Protein AF-A0A8J4YSC2-F1 (afdb_monomer)

Sequence (259 aa):
MGVLRAWMMPATEKLNFITTSTDMSPEDRVKEIFDLQGQVNERLPLIEPLETDCHLLFDAESEEGQTNETALNHMKEFFTIKDTINDLHEKVEMEAGSITQDQKYFAEYLHGVKNFKPWMDTAEAVAKDPLGKPAKIEDALALLDTVKQFEEACKANRGRLDAAAESRSHMEKQTKADNDVELLNIRWETVKKVADDRVTKIQELCDTWSELKKVTDNLTETIANVPGIDTPDVSSLEGIFGEFKQINTKKVQLLQAVV

Nearest PDB structures (foldseek):
  3kbt-assembly1_A  TM=5.515E-01  e=1.363E-02  Homo sapiens
  6m3p-assembly2_B  TM=5.560E-01  e=5.452E-02  Mus musculus
  5j1g-assembly1_A  TM=5.159E-01  e=5.189E-02  Homo sapiens
  5j4o-assembly1_A  TM=4.446E-01  e=4.257E-02  Homo sapiens
  6xf1-assembly2_C  TM=5.896E-01  e=1.064E+00  Homo sapiens

Mean predicted aligned error: 7.02 Å

InterPro domains:
  IPR002017 Spectrin repeat [PF00435] (108-204)

Foldseek 3Di:
DVVLVVVLVVLVVLLCCLFAPQADDLVNSLVSLVVSLVVLVVCLVVLVVLQVVLVVVQVVCVVVVDRDPVSVVSVVVSVVSNVSSVVSNVSSVVVNVLSVLLVVLQVLLVVLCVVLVVVLVVLVVVLPDFDDQDPDLVSLVVQLVVLVVSLVVLVVSVVSLVSSVVSNVSRPGHYPPDDCSVVSVVSSVVSNVSSVVSNVLSVVLSVLNVVLVVLVVVLVVLVVPPPPDPDRDVVVNVVSVVVNVVSVVVNVVSSVVRD

Organism: Chionoecetes opilio (NCBI:txid41210)

pLDDT: mean 92.72, std 7.31, range [56.03, 98.5]

Secondary structure (DSSP, 8-state):
-HHHHHHHHHHHHHHHHHHH-SSS-HHHHHHHHHHHHHHHHHHGGGHHHHHHHHHHHHHHHHHTT---HHHHHHHHHHHHHHHHHHHHHHHHHHHHHHHHHHHHHHHHHHHHHHHHHHHHHHHHHHHHSPPPPPSSHHHHHHHHHHHHHHHHHHHHHHHHHHHHHHHHHT--S---S--HHHHHHHHHHHHHHHHHHHHHHHHHHHHHHHHHHHHHHHHHHHHHT-TT-SS--HHHHHHHHHHHHHHHHHHHHHHHH--

Structure (mmCIF, N/CA/C/O backbone):
data_AF-A0A8J4YSC2-F1
#
_entry.id   AF-A0A8J4YSC2-F1
#
loop_
_atom_site.group_PDB
_atom_site.id
_atom_site.type_symbol
_atom_site.label_atom_id
_atom_site.label_alt_id
_atom_site.label_comp_id
_atom_site.label_asym_id
_atom_site.label_entity_id
_atom_site.label_seq_id
_atom_site.pdbx_PDB_ins_code
_atom_site.Cartn_x
_atom_site.Cartn_y
_atom_site.Cartn_z
_atom_site.occupancy
_atom_site.B_iso_or_equiv
_atom_site.auth_seq_id
_atom_site.auth_comp_id
_atom_site.auth_asym_id
_atom_site.auth_atom_id
_atom_site.pdbx_PDB_model_num
ATOM 1 N N . MET A 1 1 ? 27.725 4.454 -42.745 1.00 76.00 1 MET A N 1
ATOM 2 C CA . MET A 1 1 ? 27.295 5.792 -42.270 1.00 76.00 1 MET A CA 1
ATOM 3 C C . MET A 1 1 ? 25.787 6.052 -42.409 1.00 76.00 1 MET A C 1
ATOM 5 O O . MET A 1 1 ? 25.135 6.229 -41.389 1.00 76.00 1 MET A O 1
ATOM 9 N N . GLY A 1 2 ? 25.195 6.021 -43.616 1.00 85.06 2 GLY A N 1
ATOM 10 C CA . GLY A 1 2 ? 23.787 6.425 -43.831 1.00 85.06 2 GLY A CA 1
ATOM 11 C C . GLY A 1 2 ? 22.722 5.653 -43.032 1.00 85.06 2 GLY A C 1
ATOM 12 O O . GLY A 1 2 ? 21.766 6.256 -42.554 1.00 85.06 2 GLY A O 1
ATOM 13 N N . VAL A 1 3 ? 22.914 4.346 -42.817 1.00 87.62 3 VAL A N 1
ATOM 14 C CA . VAL A 1 3 ? 21.996 3.516 -42.007 1.00 87.62 3 VAL A CA 1
ATOM 15 C C . VAL A 1 3 ? 21.985 3.951 -40.536 1.00 87.62 3 VAL A C 1
ATOM 17 O O . VAL A 1 3 ? 20.917 4.103 -39.952 1.00 87.62 3 VAL A O 1
ATOM 20 N N . LEU A 1 4 ? 23.161 4.201 -39.950 1.00 91.94 4 LEU A N 1
ATOM 21 C CA . LEU A 1 4 ? 23.288 4.662 -38.563 1.00 91.94 4 LEU A CA 1
ATOM 22 C C . LEU A 1 4 ? 22.711 6.070 -38.386 1.00 91.94 4 LEU A C 1
ATOM 24 O O . LEU A 1 4 ? 21.943 6.308 -37.456 1.00 91.94 4 LEU A O 1
ATOM 28 N N . ARG A 1 5 ? 23.000 6.972 -39.331 1.00 92.00 5 ARG A N 1
ATOM 29 C CA . ARG A 1 5 ? 22.457 8.336 -39.338 1.00 92.00 5 ARG A CA 1
ATOM 30 C C . ARG A 1 5 ? 20.932 8.361 -39.374 1.00 92.00 5 ARG A C 1
ATOM 32 O O . ARG A 1 5 ? 20.317 9.135 -38.651 1.00 92.00 5 ARG A O 1
ATOM 39 N N . ALA A 1 6 ? 20.327 7.534 -40.226 1.00 94.12 6 ALA A N 1
ATOM 40 C CA . ALA A 1 6 ? 18.875 7.474 -40.360 1.00 94.12 6 ALA A CA 1
ATOM 41 C C . ALA A 1 6 ? 18.191 6.891 -39.112 1.00 94.12 6 ALA A C 1
ATOM 43 O O . ALA A 1 6 ? 17.032 7.198 -38.855 1.00 94.12 6 ALA A O 1
ATOM 44 N N . TRP A 1 7 ? 18.898 6.059 -38.342 1.00 96.69 7 TRP A N 1
ATOM 45 C CA . TRP A 1 7 ? 18.349 5.373 -37.174 1.00 96.69 7 TRP A CA 1
ATOM 46 C C . TRP A 1 7 ? 18.532 6.144 -35.858 1.00 96.69 7 TRP A C 1
ATOM 48 O O . TRP A 1 7 ? 17.630 6.114 -35.025 1.00 96.69 7 TRP A O 1
ATOM 58 N N . MET A 1 8 ? 19.653 6.852 -35.667 1.00 95.12 8 MET A N 1
ATOM 59 C CA . MET A 1 8 ? 20.005 7.438 -34.363 1.00 95.12 8 MET A CA 1
ATOM 60 C C . MET A 1 8 ? 18.969 8.450 -33.844 1.00 95.12 8 MET A C 1
ATOM 62 O O . MET A 1 8 ? 18.654 8.445 -32.660 1.00 95.12 8 MET A O 1
ATOM 66 N N . MET A 1 9 ? 18.386 9.277 -34.721 1.00 95.44 9 MET A N 1
ATOM 67 C CA . MET A 1 9 ? 17.398 10.285 -34.312 1.00 95.44 9 MET A CA 1
ATOM 68 C C . MET A 1 9 ? 16.053 9.652 -33.907 1.00 95.44 9 MET A C 1
ATOM 70 O O . MET A 1 9 ? 15.619 9.900 -32.781 1.00 95.44 9 MET A O 1
ATOM 74 N N . PRO A 1 10 ? 15.432 8.770 -34.723 1.00 97.56 10 PRO A N 1
ATOM 75 C CA . PRO A 1 10 ? 14.257 8.012 -34.289 1.00 97.56 10 PRO A CA 1
ATOM 76 C C . PRO A 1 10 ? 14.478 7.192 -33.013 1.00 97.56 10 PRO A C 1
ATOM 78 O O . PRO A 1 10 ? 13.569 7.062 -32.198 1.00 97.56 10 PRO A O 1
ATOM 81 N N . ALA A 1 11 ? 15.676 6.634 -32.818 1.00 97.88 11 ALA A N 1
ATOM 82 C CA . ALA A 1 11 ? 16.005 5.866 -31.620 1.00 97.88 11 ALA A CA 1
ATOM 83 C C . ALA A 1 11 ? 16.057 6.751 -30.361 1.00 97.88 11 ALA A C 1
ATOM 85 O O . ALA A 1 11 ? 15.505 6.377 -29.325 1.00 97.88 11 ALA A O 1
ATOM 86 N N . THR A 1 12 ? 16.626 7.955 -30.466 1.00 97.75 12 THR A N 1
ATOM 87 C CA . THR A 1 12 ? 16.602 8.966 -29.397 1.00 97.75 12 THR A CA 1
ATOM 88 C C . THR A 1 12 ? 15.181 9.437 -29.081 1.00 97.75 12 THR A C 1
ATOM 90 O O . THR A 1 12 ? 14.811 9.560 -27.913 1.00 97.75 12 THR A O 1
ATOM 93 N N . GLU A 1 13 ? 14.349 9.659 -30.102 1.00 97.81 13 GLU A N 1
ATOM 94 C CA . GLU A 1 13 ? 12.931 9.995 -29.915 1.00 97.81 13 GLU A CA 1
ATOM 95 C C . GLU A 1 13 ? 12.165 8.856 -29.231 1.00 97.81 13 GLU A C 1
ATOM 97 O O . GLU A 1 13 ? 11.375 9.103 -28.317 1.00 97.81 13 GLU A O 1
ATOM 102 N N . LYS A 1 14 ? 12.442 7.602 -29.617 1.00 97.75 14 LYS A N 1
ATOM 103 C CA . LYS A 1 14 ? 11.868 6.414 -28.978 1.00 97.75 14 LYS A CA 1
ATOM 104 C C . LYS A 1 14 ? 12.268 6.326 -27.507 1.00 97.75 14 LYS A C 1
ATOM 106 O O . LYS A 1 14 ? 11.393 6.100 -26.676 1.00 97.75 14 LYS A O 1
ATOM 111 N N . LEU A 1 15 ? 13.543 6.540 -27.171 1.00 98.25 15 LEU A N 1
ATOM 112 C CA . LEU A 1 15 ? 13.991 6.572 -25.777 1.00 98.25 15 LEU A CA 1
ATOM 113 C C . LEU A 1 15 ? 13.224 7.630 -24.979 1.00 98.25 15 LEU A C 1
ATOM 115 O O . LEU A 1 15 ? 12.687 7.327 -23.920 1.00 98.25 15 LEU A O 1
ATOM 119 N N . ASN A 1 16 ? 13.123 8.850 -25.512 1.00 97.50 16 ASN A N 1
ATOM 120 C CA . ASN A 1 16 ? 12.386 9.931 -24.861 1.00 97.50 16 ASN A CA 1
ATOM 121 C C . ASN A 1 16 ? 10.913 9.555 -24.630 1.00 97.50 16 ASN A C 1
ATOM 123 O O . ASN A 1 16 ? 10.368 9.776 -23.551 1.00 97.50 16 ASN A O 1
ATOM 127 N N . PHE A 1 17 ? 10.266 8.927 -25.612 1.00 97.00 17 PHE A N 1
ATOM 128 C CA . PHE A 1 17 ? 8.904 8.428 -25.444 1.00 97.00 17 PHE A CA 1
ATOM 129 C C . PHE A 1 17 ? 8.811 7.363 -24.337 1.00 97.00 17 PHE A C 1
ATOM 131 O O . PHE A 1 17 ? 7.952 7.475 -23.461 1.00 97.00 17 PHE A O 1
ATOM 138 N N . ILE A 1 18 ? 9.717 6.377 -24.331 1.00 97.25 18 ILE A N 1
ATOM 139 C CA . ILE A 1 18 ? 9.765 5.306 -23.322 1.00 97.25 18 ILE A CA 1
ATOM 140 C C . ILE A 1 18 ? 9.930 5.865 -21.907 1.00 97.25 18 ILE A C 1
ATOM 142 O O . ILE A 1 18 ? 9.380 5.289 -20.969 1.00 97.25 18 ILE A O 1
ATOM 146 N N . THR A 1 19 ? 10.662 6.964 -21.722 1.00 96.25 19 THR A N 1
ATOM 147 C CA . THR A 1 19 ? 10.958 7.518 -20.391 1.00 96.25 19 THR A CA 1
ATOM 148 C C . THR A 1 19 ? 9.936 8.554 -19.926 1.00 96.25 19 THR A C 1
ATOM 150 O O . THR A 1 19 ? 9.666 8.637 -18.729 1.00 96.25 19 THR A O 1
ATOM 153 N N . THR A 1 20 ? 9.300 9.296 -20.840 1.00 95.06 20 THR A N 1
ATOM 154 C CA . THR A 1 20 ? 8.429 10.440 -20.489 1.00 95.06 20 THR A CA 1
ATOM 155 C C . THR A 1 20 ? 6.940 10.224 -20.720 1.00 95.06 20 THR A C 1
ATOM 157 O O . THR A 1 20 ? 6.131 10.954 -20.143 1.00 95.06 20 THR A O 1
ATOM 160 N N . SER A 1 21 ? 6.550 9.236 -21.534 1.00 94.06 21 SER A N 1
ATOM 161 C CA . SER A 1 21 ? 5.134 8.916 -21.752 1.00 94.06 21 SER A CA 1
ATOM 162 C C . SER A 1 21 ? 4.443 8.628 -20.417 1.00 94.06 21 SER A C 1
ATOM 164 O O . SER A 1 21 ? 5.095 8.280 -19.444 1.00 94.06 21 SER A O 1
ATOM 166 N N . THR A 1 22 ? 3.123 8.768 -20.338 1.00 92.25 22 THR A N 1
ATOM 167 C CA . THR A 1 22 ? 2.324 8.287 -19.187 1.00 92.25 22 THR A CA 1
ATOM 168 C C . THR A 1 22 ? 1.355 7.179 -19.588 1.00 92.25 22 THR A C 1
ATOM 170 O O . THR A 1 22 ? 0.768 6.526 -18.726 1.00 92.25 22 THR A O 1
ATOM 173 N N . ASP A 1 23 ? 1.222 6.949 -20.897 1.00 91.12 23 ASP A N 1
ATOM 174 C CA . ASP A 1 23 ? 0.312 5.977 -21.502 1.00 91.12 23 ASP A CA 1
ATOM 175 C C . ASP A 1 23 ? 0.890 4.559 -21.518 1.00 91.12 23 ASP A C 1
ATOM 177 O O . ASP A 1 23 ? 0.159 3.597 -21.736 1.00 91.12 23 ASP A O 1
ATOM 181 N N . MET A 1 24 ? 2.194 4.417 -21.272 1.00 92.56 24 MET A N 1
ATOM 182 C CA . MET A 1 24 ? 2.846 3.114 -21.220 1.00 92.56 24 MET A CA 1
ATOM 183 C C . MET A 1 24 ? 2.672 2.463 -19.850 1.00 92.56 24 MET A C 1
ATOM 185 O O . MET A 1 24 ? 2.941 3.081 -18.807 1.00 92.56 24 MET A O 1
ATOM 189 N N . SER A 1 25 ? 2.287 1.187 -19.860 1.00 91.94 25 SER A N 1
ATOM 190 C CA . SER A 1 25 ? 2.367 0.356 -18.665 1.00 91.94 25 SER A CA 1
ATOM 191 C C . SER A 1 25 ? 3.837 0.069 -18.312 1.00 91.94 25 SER A C 1
ATOM 193 O O . SER A 1 25 ? 4.701 0.101 -19.194 1.00 91.94 25 SER A O 1
ATOM 195 N N . PRO A 1 26 ? 4.156 -0.212 -17.037 1.00 93.19 26 PRO A N 1
ATOM 196 C CA . PRO A 1 26 ? 5.505 -0.623 -16.642 1.00 93.19 26 PRO A CA 1
ATOM 197 C C . PRO A 1 26 ? 6.028 -1.849 -17.415 1.00 93.19 26 PRO A C 1
ATOM 199 O O . PRO A 1 26 ? 7.189 -1.870 -17.814 1.00 93.19 26 PRO A O 1
ATOM 202 N N . GLU A 1 27 ? 5.159 -2.813 -17.731 1.00 92.88 27 GLU A N 1
ATOM 203 C CA . GLU A 1 27 ? 5.509 -3.993 -18.533 1.00 92.88 27 GLU A CA 1
ATOM 204 C C . GLU A 1 27 ? 5.853 -3.622 -19.984 1.00 92.88 27 GLU A C 1
ATOM 206 O O . GLU A 1 27 ? 6.882 -4.056 -20.508 1.00 92.88 27 GLU A O 1
ATOM 211 N N . ASP A 1 28 ? 5.046 -2.759 -20.611 1.00 95.19 28 ASP A N 1
ATOM 212 C CA . ASP A 1 28 ? 5.316 -2.284 -21.972 1.00 95.19 28 ASP A CA 1
ATOM 213 C C . ASP A 1 28 ? 6.639 -1.514 -22.036 1.00 95.19 28 ASP A C 1
ATOM 215 O O . ASP A 1 28 ? 7.404 -1.680 -22.984 1.00 95.19 28 ASP A O 1
ATOM 219 N N . ARG A 1 29 ? 6.958 -0.702 -21.018 1.00 96.44 29 ARG A N 1
ATOM 220 C CA . ARG A 1 29 ? 8.243 0.014 -20.966 1.00 96.44 29 ARG A CA 1
ATOM 221 C C . ARG A 1 29 ? 9.427 -0.928 -20.908 1.00 96.44 29 ARG A C 1
ATOM 223 O O . ARG A 1 29 ? 10.394 -0.686 -21.620 1.00 96.44 29 ARG A O 1
ATOM 230 N N . VAL A 1 30 ? 9.355 -1.979 -20.087 1.00 97.44 30 VAL A N 1
ATOM 231 C CA . VAL A 1 30 ? 10.415 -2.994 -19.991 1.00 97.44 30 VAL A CA 1
ATOM 232 C C . VAL A 1 30 ? 10.658 -3.639 -21.352 1.00 97.44 30 VAL A C 1
ATOM 234 O O . VAL A 1 30 ? 11.802 -3.777 -21.780 1.00 97.44 30 VAL A O 1
ATOM 237 N N . LYS A 1 31 ? 9.586 -3.995 -22.062 1.00 97.50 31 LYS A N 1
ATOM 238 C CA . LYS A 1 31 ? 9.705 -4.558 -23.405 1.00 97.50 31 LYS A CA 1
ATOM 239 C C . LYS A 1 31 ? 10.360 -3.568 -24.371 1.00 97.50 31 LYS A C 1
ATOM 241 O O . LYS A 1 31 ? 11.346 -3.902 -25.020 1.00 97.50 31 LYS A O 1
ATOM 246 N N . GLU A 1 32 ? 9.844 -2.344 -24.441 1.00 98.12 32 GLU A N 1
ATOM 247 C CA . GLU A 1 32 ? 10.322 -1.349 -25.402 1.00 98.12 32 GLU A CA 1
ATOM 248 C C . GLU A 1 32 ? 11.763 -0.890 -25.125 1.00 98.12 32 GLU A C 1
ATOM 250 O O . GLU A 1 32 ? 12.502 -0.636 -26.083 1.00 98.12 32 GLU A O 1
ATOM 255 N N . ILE A 1 33 ? 12.184 -0.803 -23.853 1.00 98.31 33 ILE A N 1
ATOM 256 C CA . ILE A 1 33 ? 13.565 -0.440 -23.505 1.00 98.31 33 ILE A CA 1
ATOM 257 C C . ILE A 1 33 ? 14.541 -1.571 -23.825 1.00 98.31 33 ILE A C 1
ATOM 259 O O . ILE A 1 33 ? 15.604 -1.288 -24.369 1.00 98.31 33 ILE A O 1
ATOM 263 N N . PHE A 1 34 ? 14.178 -2.837 -23.595 1.00 98.25 34 PHE A N 1
ATOM 264 C CA . PHE A 1 34 ? 15.023 -3.969 -23.987 1.00 98.25 34 PHE A CA 1
ATOM 265 C C . PHE A 1 34 ? 15.107 -4.135 -25.507 1.00 98.25 34 PHE A C 1
ATOM 267 O O . PHE A 1 34 ? 16.190 -4.403 -26.031 1.00 98.25 34 PHE A O 1
ATOM 274 N N . ASP A 1 35 ? 14.016 -3.887 -26.236 1.00 98.38 35 ASP A N 1
ATOM 275 C CA . ASP A 1 35 ? 14.037 -3.860 -27.702 1.00 98.38 35 ASP A CA 1
ATOM 276 C C . ASP A 1 35 ? 14.952 -2.742 -28.234 1.00 98.38 35 ASP A C 1
ATOM 278 O O . ASP A 1 35 ? 15.627 -2.910 -29.254 1.00 98.38 35 ASP A O 1
ATOM 282 N N . LEU A 1 36 ? 14.984 -1.578 -27.572 1.00 98.44 36 LEU A N 1
ATOM 283 C CA . LEU A 1 36 ? 15.884 -0.481 -27.934 1.00 98.44 36 LEU A CA 1
ATOM 284 C C . LEU A 1 36 ? 17.341 -0.789 -27.551 1.00 98.44 36 LEU A C 1
ATOM 286 O O . LEU A 1 36 ? 18.236 -0.558 -28.361 1.00 98.44 36 LEU A O 1
ATOM 290 N N . GLN A 1 37 ? 17.573 -1.366 -26.372 1.00 98.19 37 GLN A N 1
ATOM 291 C CA . GLN A 1 37 ? 18.888 -1.814 -25.907 1.00 98.19 37 GLN A CA 1
ATOM 292 C C . GLN A 1 37 ? 19.503 -2.831 -26.871 1.00 98.19 37 GLN A C 1
ATOM 294 O O . GLN A 1 37 ? 20.649 -2.673 -27.286 1.00 98.19 37 GLN A O 1
ATOM 299 N N . GLY A 1 38 ? 18.723 -3.821 -27.316 1.00 97.81 38 GLY A N 1
ATOM 300 C CA . GLY A 1 38 ? 19.152 -4.772 -28.340 1.00 97.81 38 GLY A CA 1
ATOM 301 C C . GLY A 1 38 ? 19.574 -4.076 -29.638 1.00 97.81 38 GLY A C 1
ATOM 302 O O . GLY A 1 38 ? 20.666 -4.322 -30.147 1.00 97.81 38 GLY A O 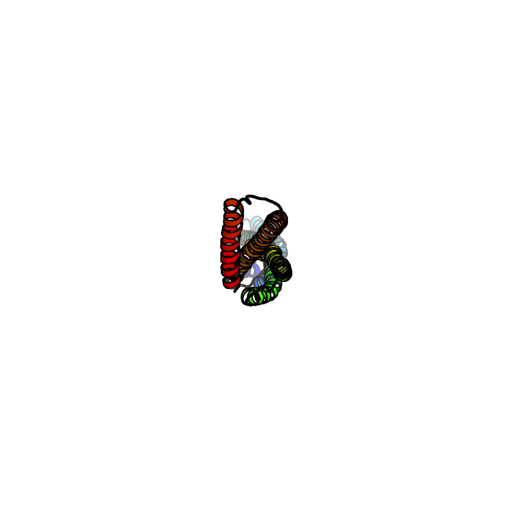1
ATOM 303 N N . GLN A 1 39 ? 18.762 -3.136 -30.133 1.00 97.69 39 GLN A N 1
ATOM 304 C CA . GLN A 1 39 ? 19.085 -2.383 -31.351 1.00 97.69 39 GLN A CA 1
ATOM 305 C C . GLN A 1 39 ? 20.363 -1.546 -31.228 1.00 97.69 39 GLN A C 1
ATOM 307 O O . GLN A 1 39 ? 21.118 -1.454 -32.201 1.00 97.69 39 GLN A O 1
ATOM 312 N N . VAL A 1 40 ? 20.593 -0.918 -30.072 1.00 97.06 40 VAL A N 1
ATOM 313 C CA . VAL A 1 40 ? 21.820 -0.160 -29.802 1.00 97.06 40 VAL A CA 1
ATOM 314 C C . VAL A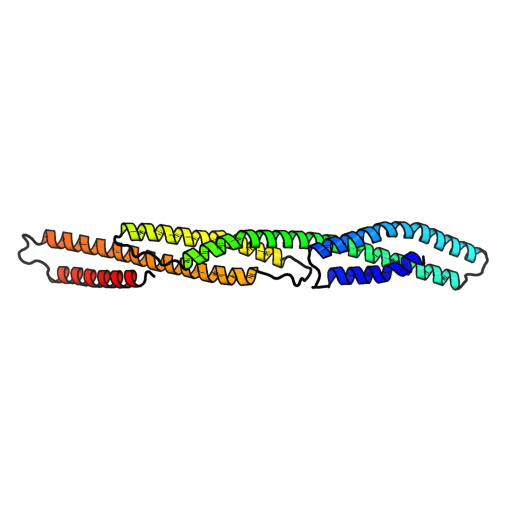 1 40 ? 23.023 -1.103 -29.774 1.00 97.06 40 VAL A C 1
ATOM 316 O O . VAL A 1 40 ? 24.010 -0.840 -30.461 1.00 97.06 40 VAL A O 1
ATOM 319 N N . ASN A 1 41 ? 22.921 -2.231 -29.068 1.00 96.31 41 ASN A N 1
ATOM 320 C CA . ASN A 1 41 ? 24.002 -3.209 -28.924 1.00 96.31 41 ASN A CA 1
ATOM 321 C C . ASN A 1 41 ? 24.399 -3.872 -30.251 1.00 96.31 41 ASN A C 1
ATOM 323 O O . ASN A 1 41 ? 25.567 -4.188 -30.456 1.00 96.31 41 ASN A O 1
ATOM 327 N N . GLU A 1 42 ? 23.464 -4.026 -31.190 1.00 96.50 42 GLU A N 1
ATOM 328 C CA . GLU A 1 42 ? 23.766 -4.471 -32.558 1.00 96.50 42 GLU A CA 1
ATOM 329 C C . GLU A 1 42 ? 24.524 -3.421 -33.387 1.00 96.50 42 GLU A C 1
ATOM 331 O O . GLU A 1 42 ? 25.249 -3.765 -34.321 1.00 96.50 42 GLU A O 1
ATOM 336 N N . ARG A 1 43 ? 24.332 -2.130 -33.091 1.00 94.69 43 ARG A N 1
ATOM 337 C CA . ARG A 1 43 ? 24.848 -1.011 -33.898 1.00 94.69 43 ARG A CA 1
ATOM 338 C C . ARG A 1 43 ? 26.142 -0.424 -33.357 1.00 94.69 43 ARG A C 1
ATOM 340 O O . ARG A 1 43 ? 26.930 0.082 -34.150 1.00 94.69 43 ARG A O 1
ATOM 347 N N . LEU A 1 44 ? 26.378 -0.515 -32.051 1.00 94.69 44 LEU A N 1
ATOM 348 C CA . LEU A 1 44 ? 27.589 -0.016 -31.400 1.00 94.69 44 LEU A CA 1
ATOM 349 C C . LEU A 1 44 ? 28.882 -0.575 -32.040 1.00 94.69 44 LEU A C 1
ATOM 351 O O . LEU A 1 44 ? 29.764 0.224 -32.360 1.00 94.69 44 LEU A O 1
ATOM 355 N N . PRO A 1 45 ? 28.991 -1.884 -32.367 1.00 95.12 45 PRO A N 1
ATOM 356 C CA . PRO A 1 45 ? 30.188 -2.434 -33.011 1.00 95.12 45 PRO A CA 1
ATOM 357 C C . PRO A 1 45 ? 30.415 -1.933 -34.445 1.00 95.12 45 PRO A C 1
ATOM 359 O O . PRO A 1 45 ? 31.502 -2.102 -34.985 1.00 95.12 45 PRO A O 1
ATOM 362 N N . LEU A 1 46 ? 29.409 -1.323 -35.086 1.00 94.31 46 LEU A N 1
ATOM 363 C CA . LEU A 1 46 ? 29.537 -0.783 -36.444 1.00 94.31 46 LEU A CA 1
ATOM 364 C C . 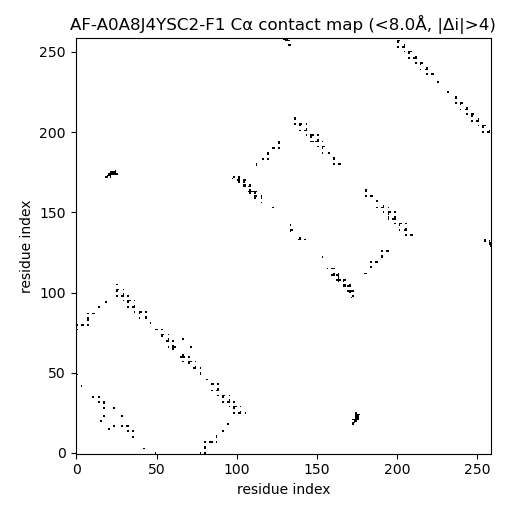LEU A 1 46 ? 30.299 0.550 -36.477 1.00 94.31 46 LEU A C 1
ATOM 366 O O . LEU A 1 46 ? 30.673 1.001 -37.559 1.00 94.31 46 LEU A O 1
ATOM 370 N N . ILE A 1 47 ? 30.516 1.189 -35.323 1.00 94.06 47 ILE A N 1
ATOM 371 C CA . ILE A 1 47 ? 31.220 2.473 -35.226 1.00 94.06 47 ILE A CA 1
ATOM 372 C C . ILE A 1 47 ? 32.713 2.307 -35.521 1.00 94.06 47 ILE A C 1
ATOM 374 O O . ILE A 1 47 ? 33.255 3.098 -36.283 1.00 94.06 47 ILE A O 1
ATOM 378 N N . GLU A 1 48 ? 33.369 1.286 -34.966 1.00 93.50 48 GLU A N 1
ATOM 379 C CA . GLU A 1 48 ? 34.825 1.096 -35.088 1.00 93.50 48 GLU A CA 1
ATOM 380 C C . GLU A 1 48 ? 35.291 0.842 -36.542 1.00 93.50 48 GLU A C 1
ATOM 382 O O . GLU A 1 48 ? 36.231 1.507 -36.991 1.00 93.50 48 GLU A O 1
ATOM 387 N N . PRO A 1 49 ? 34.625 -0.018 -37.343 1.00 93.06 49 PRO A N 1
ATOM 388 C CA . PRO A 1 49 ? 34.943 -0.140 -38.765 1.00 93.06 49 PRO A CA 1
ATOM 389 C C . PRO A 1 49 ? 34.730 1.171 -39.531 1.00 93.06 49 PRO A C 1
ATOM 391 O O . PRO A 1 49 ? 35.555 1.537 -40.361 1.00 93.06 49 PRO A O 1
ATOM 394 N N . LEU A 1 50 ? 33.660 1.915 -39.219 1.00 90.25 50 LEU A N 1
ATOM 395 C CA . LEU A 1 50 ? 33.390 3.207 -39.856 1.00 90.25 50 LEU A CA 1
ATOM 396 C C . LEU A 1 50 ? 34.428 4.272 -39.485 1.00 90.25 50 LEU A C 1
ATOM 398 O O . LEU A 1 50 ? 34.766 5.095 -40.328 1.00 90.25 50 LEU A O 1
ATOM 402 N N . GLU A 1 51 ? 34.941 4.252 -38.255 1.00 91.69 51 GLU A N 1
ATOM 403 C CA . GLU A 1 51 ? 36.029 5.130 -37.817 1.00 91.69 51 GLU A CA 1
ATOM 404 C C . GLU A 1 51 ? 37.292 4.872 -38.632 1.00 91.69 51 GLU A C 1
ATOM 406 O O . GLU A 1 51 ? 37.910 5.805 -39.146 1.00 91.69 51 GLU A O 1
ATOM 411 N N . THR A 1 52 ? 37.629 3.592 -38.800 1.00 91.12 52 THR A N 1
ATOM 412 C CA . THR A 1 52 ? 38.778 3.154 -39.596 1.00 91.12 52 THR A CA 1
ATOM 413 C C . THR A 1 52 ? 38.636 3.603 -41.050 1.00 91.12 52 THR A C 1
ATOM 415 O O . THR A 1 52 ? 39.556 4.212 -41.593 1.00 91.12 52 THR A O 1
ATOM 418 N N . ASP A 1 53 ? 37.471 3.374 -41.665 1.00 88.25 53 ASP A N 1
ATOM 419 C CA . ASP A 1 53 ? 37.188 3.797 -43.041 1.00 88.25 53 ASP A CA 1
ATOM 420 C C . ASP A 1 53 ? 37.282 5.325 -43.203 1.00 88.25 53 ASP A C 1
ATOM 422 O O . ASP A 1 53 ? 37.867 5.815 -44.170 1.00 88.25 53 ASP A O 1
ATOM 426 N N . CYS A 1 54 ? 36.746 6.096 -42.250 1.00 87.31 54 CYS A N 1
ATOM 427 C CA . CYS A 1 54 ? 36.823 7.558 -42.272 1.00 87.31 54 CYS A CA 1
ATOM 428 C C . CYS A 1 54 ? 38.264 8.073 -42.164 1.00 87.31 54 CYS A C 1
ATOM 430 O O . CYS A 1 54 ? 38.617 9.010 -42.882 1.00 87.31 54 CYS A O 1
ATOM 432 N N . HIS A 1 55 ? 39.096 7.464 -41.315 1.00 87.19 55 HIS A N 1
ATOM 433 C CA . HIS A 1 55 ? 40.510 7.821 -41.205 1.00 87.19 55 HIS A CA 1
ATOM 434 C C . HIS A 1 55 ? 41.293 7.483 -42.476 1.00 87.19 55 HIS A C 1
ATOM 436 O O . HIS A 1 55 ? 42.006 8.343 -42.983 1.00 87.19 55 HIS A O 1
ATOM 442 N N . LEU A 1 56 ? 41.097 6.290 -43.049 1.00 86.50 56 LEU A N 1
ATOM 443 C CA . LEU A 1 56 ? 41.757 5.892 -44.298 1.00 86.50 56 LEU A CA 1
ATOM 444 C C . LEU A 1 56 ? 41.411 6.822 -45.468 1.00 86.50 56 LEU A C 1
ATOM 446 O O . LEU A 1 56 ? 42.289 7.178 -46.252 1.00 86.50 56 LEU A O 1
ATOM 450 N N . LEU A 1 57 ? 40.142 7.229 -45.584 1.00 81.62 57 LEU A N 1
ATOM 451 C CA . LEU A 1 57 ? 39.706 8.187 -46.604 1.00 81.62 57 LEU A CA 1
ATOM 452 C C . LEU A 1 57 ? 40.366 9.557 -46.418 1.00 81.62 57 LEU A C 1
ATOM 454 O O . LEU A 1 57 ? 40.783 10.177 -47.394 1.00 81.62 57 LEU A O 1
ATOM 458 N N . PHE A 1 58 ? 40.469 10.024 -45.175 1.00 79.75 58 PHE A N 1
ATOM 459 C CA . PHE A 1 58 ? 41.093 11.306 -44.869 1.00 79.75 58 PHE A CA 1
ATOM 460 C C . PHE A 1 58 ? 42.603 11.296 -45.147 1.00 79.75 58 PHE A C 1
ATOM 462 O O . PHE A 1 58 ? 43.122 12.231 -45.760 1.00 79.75 58 PHE A O 1
ATOM 469 N N . ASP A 1 59 ? 43.296 10.228 -44.748 1.00 80.25 59 ASP A N 1
ATOM 470 C CA . ASP A 1 59 ? 44.734 10.074 -44.964 1.00 80.25 59 ASP A CA 1
ATOM 471 C C . ASP A 1 59 ? 45.059 10.003 -46.466 1.00 80.25 59 ASP A C 1
ATOM 473 O O . ASP A 1 59 ? 45.943 10.726 -46.930 1.00 80.25 59 ASP A O 1
ATOM 477 N N . ALA A 1 60 ? 44.282 9.246 -47.250 1.00 73.75 60 ALA A N 1
ATOM 478 C CA . ALA A 1 60 ? 44.455 9.147 -48.702 1.00 73.75 60 ALA A CA 1
ATOM 479 C C . ALA A 1 60 ? 44.295 10.500 -49.428 1.00 73.75 60 ALA A C 1
ATOM 481 O O . ALA A 1 60 ? 45.107 10.836 -50.287 1.00 73.75 60 ALA A O 1
ATOM 482 N N . GLU A 1 61 ? 43.299 11.318 -49.063 1.00 67.56 61 GLU A N 1
ATOM 483 C CA . GLU A 1 61 ? 43.134 12.659 -49.654 1.00 67.56 61 GLU A CA 1
ATOM 484 C C . GLU A 1 61 ? 44.241 13.640 -49.224 1.00 67.56 61 GLU A C 1
ATOM 486 O O . GLU A 1 61 ? 44.601 14.563 -49.962 1.00 67.56 61 GLU A O 1
ATOM 491 N N . SER A 1 62 ? 44.816 13.446 -48.034 1.00 65.25 62 SER A N 1
ATOM 492 C CA . SER A 1 62 ? 45.904 14.289 -47.533 1.00 65.25 62 SER A CA 1
ATOM 493 C C . SER A 1 62 ? 47.224 14.067 -48.287 1.00 65.25 62 SER A C 1
ATOM 495 O O . SER A 1 62 ? 47.948 15.031 -48.551 1.00 65.25 62 SER A O 1
ATOM 497 N N . GLU A 1 63 ? 47.508 12.827 -48.701 1.00 64.88 63 GLU A N 1
ATOM 498 C CA . GLU A 1 63 ? 48.703 12.458 -49.472 1.00 64.88 63 GLU A CA 1
ATOM 499 C C . GLU A 1 63 ? 48.667 12.990 -50.915 1.00 64.88 63 GLU A C 1
ATOM 501 O O . GLU A 1 63 ? 49.713 13.302 -51.489 1.00 64.88 63 GLU A O 1
ATOM 506 N N . GLU A 1 64 ? 47.474 13.188 -51.485 1.00 65.31 64 GLU A N 1
ATOM 507 C CA . GLU A 1 64 ? 47.281 13.788 -52.814 1.00 65.31 64 GLU A CA 1
ATOM 508 C C . GLU A 1 64 ? 47.376 15.331 -52.816 1.00 65.31 64 GLU A C 1
ATOM 510 O O . GLU A 1 64 ? 47.228 15.977 -53.857 1.00 65.31 64 GLU A O 1
ATOM 515 N N . GLY A 1 65 ? 47.665 15.955 -51.666 1.00 56.72 65 GLY A N 1
ATOM 516 C CA . GLY A 1 65 ? 47.888 17.401 -51.551 1.00 56.72 65 GLY A CA 1
ATOM 517 C C . GLY A 1 65 ? 46.623 18.261 -51.675 1.00 56.72 65 GLY A C 1
ATOM 518 O O . GLY A 1 65 ? 46.726 19.488 -51.767 1.00 56.72 65 GLY A O 1
ATOM 519 N N . GLN A 1 66 ? 45.436 17.650 -51.659 1.00 56.03 66 GLN A N 1
ATOM 520 C CA . GLN A 1 66 ? 44.140 18.328 -51.658 1.00 56.03 66 GLN A CA 1
ATOM 521 C C . GLN A 1 66 ? 43.278 17.786 -50.518 1.00 56.03 66 GLN A C 1
ATOM 523 O O . GLN A 1 66 ? 42.561 16.809 -50.681 1.00 56.03 66 GLN A O 1
ATOM 528 N N . THR A 1 67 ? 43.280 18.459 -49.366 1.00 59.91 67 THR A N 1
ATOM 529 C CA . THR A 1 67 ? 42.272 18.184 -48.333 1.00 59.91 67 THR A CA 1
ATOM 530 C C . THR A 1 67 ? 40.930 18.719 -48.830 1.00 59.91 67 THR A C 1
ATOM 532 O O . THR A 1 67 ? 40.686 19.929 -48.799 1.00 59.91 67 THR A O 1
ATOM 535 N N . ASN A 1 68 ? 40.077 17.844 -49.360 1.00 72.12 68 ASN A N 1
ATOM 536 C CA . ASN A 1 68 ? 38.791 18.240 -49.915 1.00 72.12 68 ASN A CA 1
ATOM 537 C C . ASN A 1 68 ? 37.805 18.528 -48.768 1.00 72.12 68 ASN A C 1
ATOM 539 O O . ASN A 1 68 ? 37.715 17.790 -47.785 1.00 72.12 68 ASN A O 1
ATOM 543 N N . GLU A 1 69 ? 37.025 19.605 -48.893 1.00 81.00 69 GLU A N 1
ATOM 544 C CA . GLU A 1 69 ? 35.937 19.962 -47.968 1.00 81.00 69 GLU A CA 1
ATOM 545 C C . GLU A 1 69 ? 34.974 18.782 -47.728 1.00 81.00 69 GLU A C 1
ATOM 547 O O . GLU A 1 69 ? 34.417 18.618 -46.641 1.00 81.00 69 GLU A O 1
ATOM 552 N N . THR A 1 70 ? 34.841 17.915 -48.733 1.00 80.50 70 THR A N 1
ATOM 553 C CA . THR A 1 70 ? 34.032 16.695 -48.696 1.00 80.50 70 THR A CA 1
ATOM 554 C C . THR A 1 70 ? 34.498 15.705 -47.621 1.00 80.50 70 THR A C 1
ATOM 556 O O . THR A 1 70 ? 33.665 15.278 -46.817 1.00 80.50 70 THR A O 1
ATOM 559 N N . ALA A 1 71 ? 35.793 15.374 -47.529 1.00 79.69 71 ALA A N 1
ATOM 560 C CA . ALA A 1 71 ? 36.289 14.451 -46.502 1.00 79.69 71 ALA A CA 1
ATOM 561 C C . ALA A 1 71 ? 36.203 15.043 -45.093 1.00 79.69 71 ALA A C 1
ATOM 563 O O . ALA A 1 71 ? 35.810 14.351 -44.153 1.00 79.69 71 ALA A O 1
ATOM 564 N N . LEU A 1 72 ? 36.471 16.346 -44.942 1.00 84.12 72 LEU A N 1
ATOM 565 C CA . LEU A 1 72 ? 36.279 17.042 -43.664 1.00 84.12 72 LEU A CA 1
ATOM 566 C C . LEU A 1 72 ? 34.819 16.982 -43.194 1.00 84.12 72 LEU A C 1
ATOM 568 O O . LEU A 1 72 ? 34.557 16.762 -42.011 1.00 84.12 72 LEU A O 1
ATOM 572 N N . ASN A 1 73 ? 33.860 17.167 -44.104 1.00 86.25 73 ASN A N 1
ATOM 573 C CA . ASN A 1 73 ? 32.438 17.063 -43.783 1.00 86.25 73 ASN A CA 1
ATOM 574 C C . ASN A 1 73 ? 32.028 15.623 -43.445 1.00 86.25 73 ASN A C 1
ATOM 576 O O . ASN A 1 73 ? 31.270 15.424 -42.497 1.00 86.25 73 ASN A O 1
ATOM 580 N N . HIS A 1 74 ? 32.574 14.628 -44.149 1.00 85.62 74 HIS A N 1
ATOM 581 C CA . HIS A 1 74 ? 32.330 13.216 -43.856 1.00 85.62 74 HIS A CA 1
ATOM 582 C C . HIS A 1 74 ? 32.845 12.816 -42.464 1.00 85.62 74 HIS A C 1
ATOM 584 O O . HIS A 1 74 ? 32.146 12.137 -41.714 1.00 85.62 74 HIS A O 1
ATOM 590 N N . MET A 1 75 ? 34.024 13.311 -42.075 1.00 87.88 75 MET A N 1
ATOM 591 C CA . MET A 1 75 ? 34.600 13.057 -40.754 1.00 87.88 75 MET A CA 1
ATOM 592 C C . MET A 1 75 ? 33.798 13.734 -39.631 1.00 87.88 75 MET A C 1
ATOM 594 O O . MET A 1 75 ? 33.530 13.118 -38.602 1.00 87.88 75 MET A O 1
ATOM 598 N N . LYS A 1 76 ? 33.331 14.975 -39.834 1.00 90.31 76 LYS A N 1
ATOM 599 C CA . LYS A 1 76 ? 32.416 15.642 -38.884 1.00 90.31 76 LYS A CA 1
ATOM 600 C C . LYS A 1 76 ? 31.099 14.882 -38.717 1.00 90.31 76 LYS A C 1
ATOM 602 O O . LYS A 1 76 ? 30.599 14.749 -37.599 1.00 90.31 76 LYS A O 1
ATOM 607 N N . GLU A 1 77 ? 30.529 14.398 -39.818 1.00 91.19 77 GLU A N 1
ATOM 608 C CA . GLU A 1 77 ? 29.305 13.594 -39.797 1.00 91.19 77 GLU A CA 1
ATOM 609 C C . GLU A 1 77 ? 29.520 12.284 -39.031 1.00 91.19 77 GLU A C 1
ATOM 611 O O . GLU A 1 77 ? 28.694 11.934 -38.188 1.00 91.19 77 GLU A O 1
ATOM 616 N N . PHE A 1 78 ? 30.648 11.605 -39.257 1.00 93.62 78 PHE A N 1
ATOM 617 C CA . PHE A 1 78 ? 31.024 10.412 -38.504 1.00 93.62 78 PHE A CA 1
ATOM 618 C C . PHE A 1 78 ? 31.082 10.672 -36.995 1.00 93.62 78 PHE A C 1
ATOM 620 O O . PHE A 1 78 ? 30.414 9.965 -36.244 1.00 93.62 78 PHE A O 1
ATOM 627 N N . PHE A 1 79 ? 31.814 11.700 -36.550 1.00 93.75 79 PHE A N 1
ATOM 628 C CA . PHE A 1 79 ? 31.909 12.022 -35.121 1.00 93.75 79 PHE A CA 1
ATOM 629 C C . PHE A 1 79 ? 30.546 12.367 -34.518 1.00 93.75 79 PHE A C 1
ATOM 631 O O . PHE A 1 79 ? 30.221 11.886 -33.440 1.00 93.75 79 PHE A O 1
ATOM 638 N N . THR A 1 80 ? 29.696 13.087 -35.255 1.00 95.06 80 THR A N 1
ATOM 639 C CA . THR A 1 80 ? 28.314 13.357 -34.820 1.00 95.06 80 THR A CA 1
ATOM 640 C C . THR A 1 80 ? 27.534 12.060 -34.592 1.00 95.06 80 THR A C 1
ATOM 642 O O . THR A 1 80 ? 26.836 11.921 -33.588 1.00 95.06 80 THR A O 1
ATOM 645 N N . ILE A 1 81 ? 27.648 11.096 -35.511 1.00 95.44 81 ILE A N 1
ATOM 646 C CA . ILE A 1 81 ? 26.985 9.791 -35.396 1.00 95.44 81 ILE A CA 1
ATOM 647 C C . ILE A 1 81 ? 27.553 9.002 -34.214 1.00 95.44 81 ILE A C 1
ATOM 649 O O . ILE A 1 81 ? 26.782 8.463 -33.423 1.00 95.44 81 ILE A O 1
ATOM 653 N N . LYS A 1 82 ? 28.883 8.948 -34.085 1.00 95.75 82 LYS A N 1
ATOM 654 C CA . LYS A 1 82 ? 29.583 8.253 -33.000 1.00 95.75 82 LYS A CA 1
ATOM 655 C C . LYS A 1 82 ? 29.158 8.794 -31.637 1.00 95.75 82 LYS A C 1
ATOM 657 O O . LYS A 1 82 ? 28.729 8.014 -30.792 1.00 95.75 82 LYS A O 1
ATOM 662 N N . ASP A 1 83 ? 29.202 10.109 -31.455 1.00 96.56 83 ASP A N 1
ATOM 663 C CA . ASP A 1 83 ? 28.831 10.760 -30.198 1.00 96.56 83 ASP A CA 1
ATOM 664 C C . ASP A 1 83 ? 27.353 10.529 -29.870 1.00 96.56 83 ASP A C 1
ATOM 666 O O . ASP A 1 83 ? 27.021 10.168 -28.744 1.00 96.56 83 ASP A O 1
ATOM 670 N N . THR A 1 84 ? 26.467 10.648 -30.866 1.00 96.00 84 THR A N 1
ATOM 671 C CA . THR A 1 84 ? 25.026 10.421 -30.671 1.00 96.00 84 THR A CA 1
ATOM 672 C C . THR A 1 84 ? 24.728 8.974 -30.276 1.00 96.00 84 THR A C 1
ATOM 674 O O . THR A 1 84 ? 23.904 8.742 -29.397 1.00 96.00 84 THR A O 1
ATOM 677 N N . ILE A 1 85 ? 25.372 7.986 -30.908 1.00 96.62 85 ILE A N 1
ATOM 678 C CA . ILE A 1 85 ? 25.135 6.569 -30.590 1.00 96.62 85 ILE A CA 1
ATOM 679 C C . ILE A 1 85 ? 25.732 6.198 -29.229 1.00 96.62 85 ILE A C 1
ATOM 681 O O . ILE A 1 85 ? 25.099 5.444 -28.495 1.00 96.62 85 ILE A O 1
ATOM 685 N N . ASN A 1 86 ? 26.901 6.737 -28.871 1.00 96.88 86 ASN A N 1
ATOM 686 C CA . ASN A 1 86 ? 27.494 6.516 -27.550 1.00 96.88 86 ASN A CA 1
ATOM 687 C C . ASN A 1 86 ? 26.623 7.115 -26.434 1.00 96.88 86 ASN A C 1
ATOM 689 O O . ASN A 1 86 ? 26.311 6.417 -25.473 1.00 96.88 86 ASN A O 1
ATOM 693 N N . ASP A 1 87 ? 26.160 8.360 -26.594 1.00 97.19 87 ASP A N 1
ATOM 694 C CA . ASP A 1 87 ? 25.229 9.006 -25.655 1.00 97.19 87 ASP A CA 1
ATOM 695 C C . ASP A 1 87 ? 23.902 8.236 -25.552 1.00 97.19 87 ASP A C 1
ATOM 697 O O . ASP A 1 87 ? 23.391 8.002 -24.455 1.00 97.19 87 ASP A O 1
ATOM 701 N N . LEU A 1 88 ? 23.362 7.777 -26.686 1.00 97.81 88 LEU A N 1
ATOM 702 C CA . LEU A 1 88 ? 22.164 6.943 -26.705 1.00 97.81 88 LEU A CA 1
ATOM 703 C C . LEU A 1 88 ? 22.385 5.625 -25.952 1.00 97.81 88 LEU A C 1
ATOM 705 O O . LEU A 1 88 ? 21.519 5.229 -25.180 1.00 97.81 88 LEU A O 1
ATOM 709 N N . HIS A 1 89 ? 23.523 4.959 -26.149 1.00 97.62 89 HIS A N 1
ATOM 710 C CA . HIS A 1 89 ? 23.863 3.722 -25.450 1.00 97.62 89 HIS A CA 1
ATOM 711 C C . HIS A 1 89 ? 23.931 3.919 -23.938 1.00 97.62 89 HIS A C 1
ATOM 713 O O . HIS A 1 89 ? 23.244 3.210 -23.206 1.00 97.62 89 HIS A O 1
ATOM 719 N N . GLU A 1 90 ? 24.672 4.922 -23.468 1.00 98.06 90 GLU A N 1
ATOM 720 C CA . GLU A 1 90 ? 24.775 5.218 -22.036 1.00 98.06 90 GLU A CA 1
ATOM 721 C C . GLU A 1 90 ? 23.404 5.487 -21.404 1.00 98.06 90 GLU A C 1
ATOM 723 O O . GLU A 1 90 ? 23.087 4.960 -20.333 1.00 98.06 90 GLU A O 1
ATOM 728 N N . LYS A 1 91 ? 22.555 6.265 -22.086 1.00 98.19 91 LYS A N 1
ATOM 729 C CA . LYS A 1 91 ? 21.206 6.564 -21.599 1.00 98.19 91 LYS A CA 1
ATOM 730 C C . LYS A 1 91 ? 20.291 5.347 -21.629 1.00 98.19 91 LYS A C 1
ATOM 732 O O . LYS A 1 91 ? 19.539 5.152 -20.683 1.00 98.19 91 LYS A O 1
ATOM 737 N N . VAL A 1 92 ? 20.342 4.523 -22.676 1.00 98.50 92 VAL A N 1
ATOM 738 C CA . VAL A 1 92 ? 19.522 3.306 -22.759 1.00 98.50 92 VAL A CA 1
ATOM 739 C C . VAL A 1 92 ? 19.891 2.321 -21.651 1.00 98.50 92 VAL A C 1
ATOM 741 O O . VAL A 1 92 ? 18.984 1.787 -21.022 1.00 98.50 92 VAL A O 1
ATOM 744 N N . GLU A 1 93 ? 21.178 2.132 -21.348 1.00 98.06 93 GLU A N 1
ATOM 745 C CA . GLU A 1 93 ? 21.617 1.277 -20.234 1.00 98.06 93 GLU A CA 1
ATOM 746 C C . GLU A 1 93 ? 21.118 1.799 -18.877 1.00 98.06 93 GLU A C 1
ATOM 748 O O . GLU A 1 93 ? 20.567 1.045 -18.070 1.00 98.06 93 GLU A O 1
ATOM 753 N N . MET A 1 94 ? 21.254 3.108 -18.636 1.00 97.81 94 MET A N 1
ATOM 754 C CA . MET A 1 94 ? 20.773 3.746 -17.407 1.00 97.81 94 MET A CA 1
ATOM 755 C C . MET A 1 94 ? 19.254 3.599 -17.247 1.00 97.81 94 MET A C 1
ATOM 757 O O . MET A 1 94 ? 18.761 3.195 -16.190 1.00 97.81 94 MET A O 1
ATOM 761 N N . GLU A 1 95 ? 18.509 3.903 -18.307 1.00 98.06 95 GLU A N 1
ATOM 762 C CA . GLU A 1 95 ? 17.050 3.865 -18.308 1.00 98.06 95 GLU A CA 1
ATOM 763 C C . GLU A 1 95 ? 16.516 2.431 -18.247 1.00 98.06 95 GLU A C 1
ATOM 765 O O . GLU A 1 95 ? 15.524 2.191 -17.564 1.00 98.06 95 GLU A O 1
ATOM 770 N N . ALA A 1 96 ? 17.188 1.452 -18.863 1.00 97.88 96 ALA A N 1
ATOM 771 C CA . ALA A 1 96 ? 16.842 0.036 -18.727 1.00 97.88 96 ALA A CA 1
ATOM 772 C C . ALA A 1 96 ? 16.936 -0.431 -17.267 1.00 97.88 96 ALA A C 1
ATOM 774 O O . ALA A 1 96 ? 16.045 -1.139 -16.785 1.00 97.88 96 ALA A O 1
ATOM 775 N N . GLY A 1 97 ? 17.972 0.007 -16.543 1.00 97.31 97 GLY A N 1
ATOM 776 C CA . GLY A 1 97 ? 18.119 -0.251 -15.110 1.00 97.31 97 GLY A CA 1
ATOM 777 C C . GLY A 1 97 ? 16.981 0.355 -14.281 1.00 97.31 97 GLY A C 1
ATOM 778 O O . GLY A 1 97 ? 16.328 -0.363 -13.521 1.00 97.31 97 GLY A O 1
ATOM 779 N N . SER A 1 98 ? 16.703 1.650 -14.472 1.00 97.62 98 SER A N 1
ATOM 780 C CA . SER A 1 98 ? 15.607 2.369 -13.793 1.00 97.62 98 SER A CA 1
ATOM 781 C C . SER A 1 98 ? 14.238 1.733 -14.089 1.00 97.62 98 SER A C 1
ATOM 783 O O . SER A 1 98 ? 13.502 1.378 -13.171 1.00 97.62 98 SER A O 1
ATOM 785 N N . ILE A 1 99 ? 13.925 1.460 -15.360 1.00 97.75 99 ILE A N 1
ATOM 786 C CA . ILE A 1 99 ? 12.649 0.861 -15.787 1.00 97.75 99 ILE A CA 1
ATOM 787 C C . ILE A 1 99 ? 12.469 -0.563 -15.241 1.00 97.75 99 ILE A C 1
ATOM 789 O O . ILE A 1 99 ? 11.366 -0.945 -14.846 1.00 97.75 99 ILE A O 1
ATOM 793 N N . THR A 1 100 ? 13.540 -1.357 -15.176 1.00 96.75 100 THR A N 1
ATOM 794 C CA . THR A 1 100 ? 13.486 -2.700 -14.575 1.00 96.75 100 THR A CA 1
ATOM 795 C C . THR A 1 100 ? 13.173 -2.625 -13.080 1.00 96.75 100 THR A C 1
ATOM 797 O O . THR A 1 100 ? 12.390 -3.427 -12.560 1.00 96.75 100 THR A O 1
ATOM 800 N N . GLN A 1 101 ? 13.755 -1.648 -12.384 1.00 97.19 101 GLN A N 1
ATOM 801 C CA . GLN A 1 101 ? 13.488 -1.419 -10.971 1.00 97.19 101 GLN A CA 1
ATOM 802 C C . GLN A 1 101 ? 12.041 -0.947 -10.741 1.00 97.19 101 GLN A C 1
ATOM 804 O O . GLN A 1 101 ? 11.362 -1.472 -9.856 1.00 97.19 101 GLN A O 1
ATOM 809 N N . ASP A 1 102 ? 11.525 -0.056 -11.588 1.00 96.38 102 ASP A N 1
ATOM 810 C CA . ASP A 1 102 ? 10.120 0.363 -11.578 1.00 96.38 102 ASP A CA 1
ATOM 811 C C . ASP A 1 102 ? 9.157 -0.810 -11.778 1.00 96.38 102 ASP A C 1
ATOM 813 O O . ASP A 1 102 ? 8.152 -0.914 -11.073 1.00 96.38 102 ASP A O 1
ATOM 817 N N . GLN A 1 103 ? 9.464 -1.729 -12.697 1.00 95.44 103 GLN A N 1
ATOM 818 C CA . GLN A 1 103 ? 8.649 -2.926 -12.906 1.00 95.44 103 GLN A CA 1
ATOM 819 C C . GLN A 1 103 ? 8.606 -3.810 -11.657 1.00 95.44 103 GLN A C 1
ATOM 821 O O . GLN A 1 103 ? 7.551 -4.355 -11.319 1.00 95.44 103 GLN A O 1
ATOM 826 N N . LYS A 1 104 ? 9.732 -3.948 -10.949 1.00 96.44 104 LYS A N 1
ATOM 827 C CA . LYS A 1 104 ? 9.780 -4.684 -9.682 1.00 96.44 104 LYS A CA 1
ATOM 828 C C . LYS A 1 104 ? 8.884 -4.023 -8.633 1.00 96.44 104 LYS A C 1
ATOM 830 O O . LYS A 1 104 ? 8.037 -4.702 -8.052 1.00 96.44 104 LYS A O 1
ATOM 835 N N . TYR A 1 105 ? 9.023 -2.714 -8.435 1.00 96.50 105 TYR A N 1
ATOM 836 C CA . TYR A 1 105 ? 8.183 -1.961 -7.505 1.00 96.50 105 TYR A CA 1
ATOM 837 C C . TYR A 1 105 ? 6.696 -2.044 -7.864 1.00 96.50 105 TYR A C 1
ATOM 839 O O . TYR A 1 105 ? 5.849 -2.244 -6.993 1.00 96.50 105 TYR A O 1
ATOM 847 N N . PHE A 1 106 ? 6.364 -1.969 -9.153 1.00 95.38 106 PHE A N 1
ATOM 848 C CA . PHE A 1 106 ? 4.990 -2.105 -9.615 1.00 95.38 106 PHE A CA 1
ATOM 849 C C . PHE A 1 106 ? 4.422 -3.504 -9.349 1.00 95.38 106 PHE A C 1
ATOM 851 O O . PHE A 1 106 ? 3.277 -3.633 -8.913 1.00 95.38 106 PHE A O 1
ATOM 858 N N . ALA A 1 107 ? 5.218 -4.557 -9.546 1.00 95.12 107 ALA A N 1
ATOM 859 C CA . ALA A 1 107 ? 4.814 -5.925 -9.237 1.00 95.12 107 ALA A CA 1
ATOM 860 C C . ALA A 1 107 ? 4.577 -6.136 -7.730 1.00 95.12 107 ALA A C 1
ATOM 862 O O . ALA A 1 107 ? 3.586 -6.764 -7.348 1.00 95.12 107 ALA A O 1
ATOM 863 N N . GLU A 1 108 ? 5.444 -5.587 -6.875 1.00 95.88 108 GLU A N 1
ATOM 864 C CA . GLU A 1 108 ? 5.279 -5.606 -5.415 1.00 95.88 108 GLU A CA 1
ATOM 865 C C . GLU A 1 108 ? 4.000 -4.872 -4.985 1.00 95.88 108 GLU A C 1
ATOM 867 O O . GLU A 1 108 ? 3.204 -5.418 -4.216 1.00 95.88 108 GLU A O 1
ATOM 872 N N . TYR A 1 109 ? 3.746 -3.689 -5.556 1.00 95.81 109 TYR A N 1
ATOM 873 C CA . TYR A 1 109 ? 2.505 -2.934 -5.372 1.00 95.81 109 TYR A CA 1
ATOM 874 C C . TYR A 1 109 ? 1.266 -3.764 -5.755 1.00 95.81 109 TYR A C 1
ATOM 876 O O . TYR A 1 109 ? 0.354 -3.933 -4.938 1.00 95.81 109 TYR A O 1
ATOM 884 N N . LEU A 1 110 ? 1.238 -4.327 -6.970 1.00 94.38 110 LEU A N 1
ATOM 885 C CA . LEU A 1 110 ? 0.111 -5.129 -7.458 1.00 94.38 110 LEU A CA 1
ATOM 886 C C . LEU A 1 110 ? -0.130 -6.351 -6.571 1.00 94.38 110 LEU A C 1
ATOM 888 O O . LEU A 1 110 ? -1.278 -6.692 -6.274 1.00 94.38 110 LEU A O 1
ATOM 892 N N . HIS A 1 111 ? 0.943 -7.004 -6.124 1.00 94.50 111 HIS A N 1
ATOM 893 C CA . HIS A 1 111 ? 0.860 -8.132 -5.206 1.00 94.50 111 HIS A CA 1
ATOM 894 C C . HIS A 1 111 ? 0.277 -7.718 -3.848 1.00 94.50 111 HIS A C 1
ATOM 896 O O . HIS A 1 111 ? -0.644 -8.371 -3.350 1.00 94.50 111 HIS A O 1
ATOM 902 N N . GLY A 1 112 ? 0.763 -6.612 -3.276 1.00 94.81 112 GLY A N 1
ATOM 903 C CA . GLY A 1 112 ? 0.268 -6.055 -2.019 1.00 94.81 112 GLY A CA 1
ATOM 904 C C . GLY A 1 112 ? -1.226 -5.737 -2.080 1.00 94.81 112 GLY A C 1
ATOM 905 O O . GLY A 1 112 ? -2.001 -6.234 -1.259 1.00 94.81 112 GLY A O 1
ATOM 906 N N . VAL A 1 113 ? -1.658 -5.003 -3.109 1.00 95.56 113 VAL A N 1
ATOM 907 C CA . VAL A 1 113 ? -3.072 -4.659 -3.332 1.00 95.56 113 VAL A CA 1
ATOM 908 C C . VAL A 1 113 ? -3.935 -5.903 -3.526 1.00 95.56 113 VAL A C 1
ATOM 910 O O . VAL A 1 113 ? -4.992 -6.028 -2.900 1.00 95.56 113 VAL A O 1
ATOM 913 N N . LYS A 1 114 ? -3.491 -6.848 -4.364 1.00 94.69 114 LYS A N 1
ATOM 914 C CA . LYS A 1 114 ? -4.221 -8.093 -4.638 1.00 94.69 114 LYS A CA 1
ATOM 915 C C . LYS A 1 114 ? -4.456 -8.910 -3.367 1.00 94.69 114 LYS A C 1
ATOM 917 O O . LYS A 1 114 ? -5.532 -9.479 -3.209 1.00 94.69 114 LYS A O 1
ATOM 922 N N . ASN A 1 115 ? -3.480 -8.952 -2.465 1.00 92.56 115 ASN A N 1
ATOM 923 C CA . ASN A 1 115 ? -3.597 -9.684 -1.206 1.00 92.56 115 ASN A CA 1
ATOM 924 C C . ASN A 1 115 ? -4.3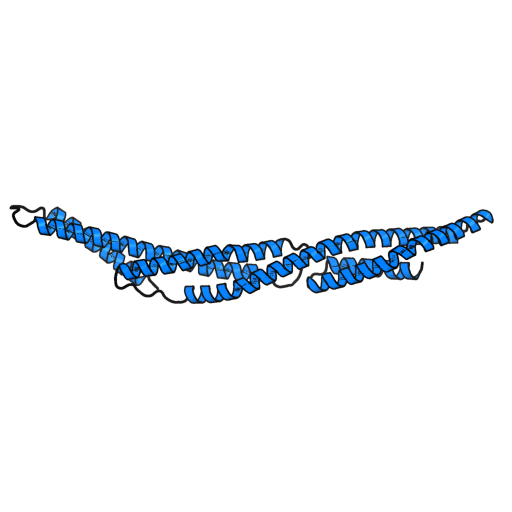89 -8.920 -0.136 1.00 92.56 115 ASN A C 1
ATOM 926 O O . ASN A 1 115 ? -4.998 -9.544 0.732 1.00 92.56 115 ASN A O 1
ATOM 930 N N . PHE A 1 116 ? -4.385 -7.586 -0.178 1.00 96.50 116 PHE A N 1
ATOM 931 C CA . PHE A 1 116 ? -5.087 -6.755 0.798 1.00 96.50 116 PHE A CA 1
ATOM 932 C C . PHE A 1 116 ? -6.599 -6.684 0.538 1.00 96.50 116 PHE A C 1
ATOM 934 O O . PHE A 1 116 ? -7.381 -6.759 1.486 1.00 96.50 116 PHE A O 1
ATOM 941 N N . LYS A 1 117 ? -7.028 -6.600 -0.732 1.00 96.12 117 LYS A N 1
ATOM 942 C CA . LYS A 1 117 ? -8.448 -6.462 -1.119 1.00 96.12 117 LYS A CA 1
ATOM 943 C C . LYS A 1 117 ? -9.381 -7.511 -0.477 1.00 96.12 117 LYS A C 1
ATOM 945 O O . LYS A 1 117 ? -10.345 -7.092 0.159 1.00 96.12 117 LYS A O 1
ATOM 950 N N . PRO A 1 118 ? -9.097 -8.830 -0.523 1.00 96.44 118 PRO A N 1
ATOM 951 C CA . PRO A 1 118 ? -9.978 -9.831 0.090 1.00 96.44 118 PRO A CA 1
ATOM 952 C C . PRO A 1 118 ? -10.115 -9.680 1.611 1.00 96.44 118 PRO A C 1
ATOM 954 O O . PRO A 1 118 ? -11.192 -9.893 2.174 1.00 96.44 118 PRO A O 1
ATOM 957 N N . TRP A 1 119 ? -9.024 -9.302 2.286 1.00 97.00 119 TRP A N 1
ATOM 958 C CA . TRP A 1 119 ? -9.064 -9.022 3.719 1.00 97.00 119 TRP A CA 1
ATOM 959 C C . TRP A 1 119 ? -9.907 -7.775 4.003 1.00 97.00 119 TRP A C 1
ATOM 961 O O . TRP A 1 119 ? -10.746 -7.810 4.899 1.00 97.00 119 TRP A O 1
ATOM 971 N N . MET A 1 120 ? -9.741 -6.717 3.206 1.00 98.12 120 MET A N 1
ATOM 972 C CA . MET A 1 120 ? -10.511 -5.479 3.329 1.00 98.12 120 MET A CA 1
ATOM 973 C C . MET A 1 120 ? -12.016 -5.734 3.175 1.00 98.12 120 MET A C 1
ATOM 975 O O . MET A 1 120 ? -12.794 -5.289 4.014 1.00 98.12 120 MET A O 1
ATOM 979 N N . ASP A 1 121 ? -12.424 -6.507 2.165 1.00 97.81 121 ASP A N 1
ATOM 980 C CA . ASP A 1 121 ? -13.833 -6.854 1.932 1.00 97.81 121 ASP A CA 1
ATOM 981 C C . ASP A 1 121 ? -14.431 -7.626 3.124 1.00 97.81 121 ASP A C 1
ATOM 983 O O . ASP A 1 121 ? -15.547 -7.353 3.571 1.00 97.81 121 ASP A O 1
ATOM 987 N N . THR A 1 122 ? -13.656 -8.556 3.693 1.00 97.75 122 THR A N 1
ATOM 988 C CA . THR A 1 122 ? -14.053 -9.310 4.893 1.00 97.75 122 THR A CA 1
ATOM 989 C C . THR A 1 122 ? -14.167 -8.392 6.111 1.00 97.75 122 THR A C 1
ATOM 991 O O . THR A 1 122 ? -15.136 -8.471 6.866 1.00 97.75 122 THR A O 1
ATOM 994 N N . ALA A 1 123 ? -13.199 -7.497 6.305 1.00 98.12 123 ALA A N 1
ATOM 995 C CA . ALA A 1 123 ? -13.174 -6.583 7.437 1.00 98.12 123 ALA A CA 1
ATOM 996 C C . ALA A 1 123 ? -14.320 -5.559 7.374 1.00 98.12 123 ALA A C 1
ATOM 998 O O . ALA A 1 123 ? -14.925 -5.249 8.398 1.00 98.12 123 ALA A O 1
ATOM 999 N N . GLU A 1 124 ? -14.691 -5.092 6.180 1.00 98.25 124 GLU A N 1
ATOM 1000 C CA . GLU A 1 124 ? -15.878 -4.255 5.981 1.00 98.25 124 GLU A CA 1
ATOM 1001 C C . GLU A 1 124 ? -17.174 -4.992 6.309 1.00 98.25 124 GLU A C 1
ATOM 1003 O O . GLU A 1 124 ? -18.085 -4.385 6.873 1.00 98.25 124 GLU A O 1
ATOM 1008 N N . ALA A 1 125 ? -17.276 -6.282 5.976 1.00 97.88 125 ALA A N 1
ATOM 1009 C CA . ALA A 1 125 ? -18.429 -7.088 6.359 1.00 97.88 125 ALA A CA 1
ATOM 1010 C C . ALA A 1 125 ? -18.536 -7.197 7.888 1.00 97.88 125 ALA A C 1
ATOM 1012 O O . ALA A 1 125 ? -19.599 -6.923 8.440 1.00 97.88 125 ALA A O 1
ATOM 1013 N N . VAL A 1 126 ? -17.426 -7.483 8.578 1.00 96.94 126 VAL A N 1
ATOM 1014 C CA . VAL A 1 126 ? -17.375 -7.525 10.051 1.00 96.94 126 VAL A CA 1
ATOM 1015 C C . VAL A 1 126 ? -17.723 -6.167 10.667 1.00 96.94 126 VAL A C 1
ATOM 1017 O O . VAL A 1 126 ? -18.470 -6.107 11.640 1.00 96.94 126 VAL A O 1
ATOM 1020 N N . ALA A 1 127 ? -17.218 -5.065 10.109 1.00 96.88 127 ALA A N 1
ATOM 1021 C CA . ALA A 1 127 ? -17.505 -3.715 10.595 1.00 96.88 127 ALA A CA 1
ATOM 1022 C C . ALA A 1 127 ? -18.973 -3.297 10.386 1.00 96.88 127 ALA A C 1
ATOM 1024 O O . ALA A 1 127 ? -19.494 -2.490 11.154 1.00 96.88 127 ALA A O 1
ATOM 1025 N N . LYS A 1 128 ? -19.643 -3.837 9.361 1.00 95.75 128 LYS A N 1
ATOM 1026 C CA . LYS A 1 128 ? -21.072 -3.607 9.096 1.00 95.75 128 LYS A CA 1
ATOM 1027 C C . LYS A 1 128 ? -21.984 -4.517 9.913 1.00 95.75 128 LYS A C 1
ATOM 1029 O O . LYS A 1 128 ? -23.128 -4.137 10.148 1.00 95.75 128 LYS A O 1
ATOM 1034 N N . ASP A 1 129 ? -21.503 -5.693 10.309 1.00 94.19 129 ASP A N 1
ATOM 1035 C CA . ASP A 1 129 ? -22.285 -6.659 11.077 1.00 94.19 129 ASP A CA 1
ATOM 1036 C C . ASP A 1 129 ? -22.551 -6.133 12.497 1.00 94.19 129 ASP A C 1
ATOM 1038 O O . ASP A 1 129 ? -21.585 -5.856 13.216 1.00 94.19 129 ASP A O 1
ATOM 1042 N N . PRO A 1 130 ? -23.818 -5.943 12.907 1.00 91.69 130 PRO A N 1
ATOM 1043 C CA . PRO A 1 130 ? -24.146 -5.399 14.216 1.00 91.69 130 PRO A CA 1
ATOM 1044 C C . PRO A 1 130 ? -23.640 -6.267 15.368 1.00 91.69 130 PRO A C 1
ATOM 1046 O O . PRO A 1 130 ? -23.707 -7.496 15.320 1.00 91.69 130 PRO A O 1
ATOM 1049 N N . LEU A 1 131 ? -23.191 -5.638 16.454 1.00 93.94 131 LEU A N 1
ATOM 1050 C CA . LEU A 1 131 ? -22.750 -6.390 17.626 1.00 93.94 131 LEU A CA 1
ATOM 1051 C C . LEU A 1 131 ? -23.944 -6.957 18.405 1.00 93.94 131 LEU A C 1
ATOM 1053 O O . LEU A 1 131 ? -24.905 -6.259 18.736 1.00 93.94 131 LEU A O 1
ATOM 1057 N N . GLY A 1 132 ? -23.848 -8.235 18.772 1.00 91.12 132 GLY A N 1
ATOM 1058 C CA . GLY A 1 132 ? -24.803 -8.869 19.675 1.00 91.12 132 GLY A CA 1
ATOM 1059 C C . GLY A 1 132 ? -24.750 -8.249 21.073 1.00 91.12 132 GLY A C 1
ATOM 1060 O O . GLY A 1 132 ? -23.676 -8.059 21.643 1.00 91.12 132 GLY A O 1
ATOM 1061 N N . LYS A 1 133 ? -25.917 -7.957 21.657 1.00 92.69 133 LYS A N 1
ATOM 1062 C CA . LYS A 1 133 ? -26.003 -7.425 23.024 1.00 92.69 133 LYS A CA 1
ATOM 1063 C C . LYS A 1 133 ? -25.694 -8.530 24.043 1.00 92.69 133 LYS A C 1
ATOM 1065 O O . LYS A 1 133 ? -26.420 -9.526 24.060 1.00 92.69 133 LYS A O 1
ATOM 1070 N N . PRO A 1 134 ? -24.676 -8.369 24.906 1.00 94.31 134 PRO A N 1
ATOM 1071 C CA . PRO A 1 134 ? -24.339 -9.382 25.902 1.00 94.31 134 PRO A CA 1
ATOM 1072 C C . PRO A 1 134 ? -25.415 -9.466 26.994 1.00 94.31 134 PRO A C 1
ATOM 1074 O O . PRO A 1 134 ? -25.922 -8.441 27.457 1.00 94.31 134 PRO A O 1
ATOM 1077 N N . ALA A 1 135 ? -25.755 -10.684 27.426 1.00 91.75 135 ALA A N 1
ATOM 1078 C CA . ALA A 1 135 ? -26.772 -10.916 28.457 1.00 91.75 135 ALA A CA 1
ATOM 1079 C C . ALA A 1 135 ? -26.175 -10.973 29.874 1.00 91.75 135 ALA A C 1
ATOM 1081 O O . ALA A 1 135 ? -26.840 -10.612 30.848 1.00 91.75 135 ALA A O 1
ATOM 1082 N N . LYS A 1 136 ? -24.911 -11.392 29.988 1.00 92.44 136 LYS A N 1
ATOM 1083 C CA . LYS A 1 136 ? -24.133 -11.481 31.236 1.00 92.44 136 LYS A CA 1
ATOM 1084 C C . LYS A 1 136 ? -22.694 -10.994 31.033 1.00 92.44 136 LYS A C 1
ATOM 1086 O O . LYS A 1 136 ? -22.241 -10.838 29.898 1.00 92.44 136 LYS A O 1
ATOM 1091 N N . ILE A 1 137 ? -21.982 -10.741 32.132 1.00 90.75 137 ILE A N 1
ATOM 1092 C CA . ILE A 1 137 ? -20.631 -10.161 32.099 1.00 90.75 137 ILE A CA 1
ATOM 1093 C C . ILE A 1 137 ? -19.637 -11.057 31.357 1.00 90.75 137 ILE A C 1
ATOM 1095 O O . ILE A 1 137 ? -18.770 -10.553 30.650 1.00 90.75 137 ILE A O 1
ATOM 1099 N N . GLU A 1 138 ? -19.806 -12.377 31.438 1.00 95.00 138 GLU A N 1
ATOM 1100 C CA . GLU A 1 138 ? -18.983 -13.340 30.708 1.00 95.00 138 GLU A CA 1
ATOM 1101 C C . GLU A 1 138 ? -19.139 -13.177 29.189 1.00 95.00 138 GLU A C 1
ATOM 1103 O O . GLU A 1 138 ? -18.149 -13.249 28.463 1.00 95.00 138 GLU A O 1
ATOM 1108 N N . ASP A 1 139 ? -20.355 -12.884 28.710 1.00 95.31 139 ASP A N 1
ATOM 1109 C CA . ASP A 1 139 ? -20.612 -12.635 27.287 1.00 95.31 139 ASP A CA 1
ATOM 1110 C C . ASP A 1 139 ? -19.966 -11.315 26.839 1.00 95.31 139 ASP A C 1
ATOM 1112 O O . ASP A 1 139 ? -19.415 -11.237 25.744 1.00 95.31 139 ASP A O 1
ATOM 1116 N N . ALA A 1 140 ? -20.004 -10.276 27.684 1.00 95.25 140 ALA A N 1
ATOM 1117 C CA . ALA A 1 140 ? -19.368 -8.993 27.383 1.00 95.25 140 ALA A CA 1
ATOM 1118 C C . ALA A 1 140 ? -17.839 -9.108 27.325 1.00 95.25 140 ALA A C 1
ATOM 1120 O O . ALA A 1 140 ? -17.224 -8.536 26.431 1.00 95.25 140 ALA A O 1
ATOM 1121 N N . LEU A 1 141 ? -17.232 -9.882 28.230 1.00 96.00 141 LEU A N 1
ATOM 1122 C CA . LEU A 1 141 ? -15.792 -10.149 28.222 1.00 96.00 141 LEU A CA 1
ATOM 1123 C C . LEU A 1 141 ? -15.368 -10.963 26.991 1.00 96.00 141 LEU A C 1
ATOM 1125 O O . LEU A 1 141 ? -14.347 -10.655 26.380 1.00 96.00 141 LEU A O 1
ATOM 1129 N N . ALA A 1 142 ? -16.160 -11.960 26.586 1.00 96.69 142 ALA A N 1
ATOM 1130 C CA . ALA A 1 142 ? -15.911 -12.711 25.354 1.00 96.69 142 ALA A CA 1
ATOM 1131 C C . ALA A 1 142 ? -16.058 -11.828 24.100 1.00 96.69 142 ALA A C 1
ATOM 1133 O O . ALA A 1 142 ? -15.252 -11.905 23.168 1.00 96.69 142 ALA A O 1
ATOM 1134 N N . LEU A 1 143 ? -17.061 -10.945 24.089 1.00 96.62 143 LEU A N 1
ATOM 1135 C CA . LEU A 1 143 ? -17.244 -9.966 23.023 1.00 96.62 143 LEU A CA 1
ATOM 1136 C C . LEU A 1 143 ? -16.071 -8.980 22.964 1.00 96.62 143 LEU A C 1
ATOM 1138 O O . LEU A 1 143 ? -15.597 -8.678 21.872 1.00 96.62 143 LEU A O 1
ATOM 1142 N N . LEU A 1 144 ? -15.577 -8.520 24.119 1.00 97.19 144 LEU A N 1
ATOM 1143 C CA . LEU A 1 144 ? -14.413 -7.642 24.227 1.00 97.19 144 LEU A CA 1
ATOM 1144 C C . LEU A 1 144 ? -13.167 -8.271 23.597 1.00 97.19 144 LEU A C 1
ATOM 1146 O O . LEU A 1 144 ? -12.457 -7.602 22.850 1.00 97.19 144 LEU A O 1
ATOM 1150 N N . ASP A 1 145 ? -12.910 -9.547 23.886 1.00 97.81 145 ASP A N 1
ATOM 1151 C CA . ASP A 1 145 ? -11.797 -10.288 23.288 1.00 97.81 145 ASP A CA 1
ATOM 1152 C C . ASP A 1 145 ? -11.944 -10.369 21.762 1.00 97.81 145 ASP A C 1
ATOM 1154 O O . ASP A 1 145 ? -11.021 -10.035 21.022 1.00 97.81 145 ASP A O 1
ATOM 1158 N N . THR A 1 146 ? -13.152 -10.677 21.281 1.00 97.12 146 THR A N 1
ATOM 1159 C CA . THR A 1 146 ? -13.458 -10.734 19.843 1.00 97.12 146 THR A CA 1
ATOM 1160 C C . THR A 1 146 ? -13.205 -9.391 19.144 1.00 97.12 146 THR A C 1
ATOM 1162 O O . THR A 1 146 ? -12.549 -9.346 18.101 1.00 97.12 146 THR A O 1
ATOM 1165 N N . VAL A 1 147 ? -13.687 -8.272 19.704 1.00 97.62 147 VAL A N 1
ATOM 1166 C CA . VAL A 1 147 ? -13.487 -6.947 19.085 1.00 97.62 147 VAL A CA 1
ATOM 1167 C C . VAL A 1 147 ? -12.032 -6.482 19.170 1.00 97.62 147 VAL A C 1
ATOM 1169 O O . VAL A 1 147 ? -11.564 -5.832 18.238 1.00 97.62 147 VAL A O 1
ATOM 1172 N N . LYS A 1 148 ? -11.287 -6.864 20.218 1.00 98.19 148 LYS A N 1
ATOM 1173 C CA . LYS A 1 148 ? -9.839 -6.610 20.315 1.00 98.19 148 LYS A CA 1
ATOM 1174 C C . LYS A 1 148 ? -9.054 -7.396 19.272 1.00 98.19 148 LYS A C 1
ATOM 1176 O O . LYS A 1 148 ? -8.185 -6.829 18.622 1.00 98.19 148 LYS A O 1
ATOM 1181 N N . GLN A 1 149 ? -9.385 -8.667 19.053 1.00 98.19 149 GLN A N 1
ATOM 1182 C CA . GLN A 1 149 ? -8.761 -9.464 17.992 1.00 98.19 149 GLN A CA 1
ATOM 1183 C C . GLN A 1 149 ? -9.004 -8.852 16.607 1.00 98.19 149 GLN A C 1
ATOM 1185 O O . GLN A 1 149 ? -8.090 -8.799 15.785 1.00 98.19 149 GLN A O 1
ATOM 1190 N N . PHE A 1 150 ? -10.216 -8.351 16.351 1.00 98.12 150 PHE A N 1
ATOM 1191 C CA . PHE A 1 150 ? -10.527 -7.658 15.102 1.00 98.12 150 PHE A CA 1
ATOM 1192 C C . PHE A 1 150 ? -9.734 -6.351 14.938 1.00 98.12 150 PHE A C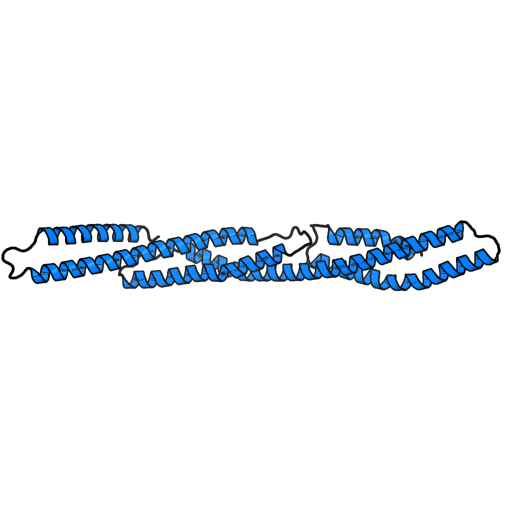 1
ATOM 1194 O O . PHE A 1 150 ? -9.199 -6.080 13.862 1.00 98.12 150 PHE A O 1
ATOM 1201 N N . GLU A 1 151 ? -9.622 -5.556 15.999 1.00 98.12 151 GLU A N 1
ATOM 1202 C CA . GLU A 1 151 ? -8.863 -4.303 16.003 1.00 98.12 151 GLU A CA 1
ATOM 1203 C C . GLU A 1 151 ? -7.357 -4.539 15.781 1.00 98.12 151 GLU A C 1
ATOM 1205 O O . GLU A 1 151 ? -6.749 -3.895 14.920 1.00 98.12 151 GLU A O 1
ATOM 1210 N N . GLU A 1 152 ? -6.779 -5.544 16.440 1.00 97.56 152 GLU A N 1
ATOM 1211 C CA . GLU A 1 152 ? -5.393 -5.967 16.216 1.00 97.56 152 GLU A CA 1
ATOM 1212 C C . GLU A 1 152 ? -5.177 -6.504 14.794 1.00 97.56 152 GLU A C 1
ATOM 1214 O O . GLU A 1 152 ? -4.173 -6.189 14.152 1.00 97.56 152 GLU A O 1
ATOM 1219 N N . ALA A 1 153 ? -6.142 -7.237 14.228 1.00 97.00 153 ALA A N 1
ATOM 1220 C CA . ALA A 1 153 ? -6.079 -7.655 12.829 1.00 97.00 153 ALA A CA 1
ATOM 1221 C C . ALA A 1 153 ? -6.083 -6.455 11.862 1.00 97.00 153 ALA A C 1
ATOM 1223 O O . ALA A 1 153 ? -5.393 -6.496 10.837 1.00 97.00 153 ALA A O 1
ATOM 1224 N N . CYS A 1 154 ? -6.810 -5.376 12.182 1.00 97.31 154 CYS A N 1
ATOM 1225 C CA . CYS A 1 154 ? -6.787 -4.135 11.403 1.00 97.31 154 CYS A CA 1
ATOM 1226 C C . CYS A 1 154 ? -5.409 -3.466 11.440 1.00 97.31 154 CYS A C 1
ATOM 1228 O O . CYS A 1 154 ? -4.902 -3.075 10.385 1.00 97.31 154 CYS A O 1
ATOM 1230 N N . LYS A 1 155 ? -4.778 -3.384 12.620 1.00 95.31 155 LYS A N 1
ATOM 1231 C CA . LYS A 1 155 ? -3.400 -2.886 12.776 1.00 95.31 155 LYS A CA 1
ATOM 1232 C C . LYS A 1 155 ? -2.394 -3.751 12.016 1.00 95.31 155 LYS A C 1
ATOM 1234 O O . LYS A 1 155 ? -1.582 -3.227 11.262 1.00 95.31 155 LYS A O 1
ATOM 1239 N N . ALA A 1 156 ? -2.473 -5.073 12.158 1.00 94.06 156 ALA A N 1
ATOM 1240 C CA . ALA A 1 156 ? -1.529 -6.000 11.538 1.00 94.06 156 ALA A CA 1
ATOM 1241 C C . ALA A 1 156 ? -1.568 -5.953 10.001 1.00 94.06 156 ALA A C 1
ATOM 1243 O O . ALA A 1 156 ? -0.536 -6.098 9.346 1.00 94.06 156 ALA A O 1
ATOM 1244 N N . ASN A 1 157 ? -2.744 -5.726 9.405 1.00 93.62 157 ASN A N 1
ATOM 1245 C CA . ASN A 1 157 ? -2.869 -5.621 7.950 1.00 93.62 157 ASN A CA 1
ATOM 1246 C C . ASN A 1 157 ? -2.476 -4.248 7.397 1.00 93.62 157 ASN A C 1
ATOM 1248 O O . ASN A 1 157 ? -2.200 -4.154 6.201 1.00 93.62 157 ASN A O 1
ATOM 1252 N N . ARG A 1 158 ? -2.378 -3.210 8.240 1.00 93.94 158 ARG A N 1
ATOM 1253 C CA . ARG A 1 158 ? -1.975 -1.863 7.815 1.00 93.94 158 ARG A CA 1
ATOM 1254 C C . ARG A 1 158 ? -0.618 -1.863 7.114 1.00 93.94 158 ARG A C 1
ATOM 1256 O O . ARG A 1 158 ? -0.501 -1.313 6.024 1.00 93.94 158 ARG A O 1
ATOM 1263 N N . GLY A 1 159 ? 0.355 -2.585 7.673 1.00 92.25 159 GLY A N 1
ATOM 1264 C CA . GLY A 1 159 ? 1.706 -2.667 7.112 1.00 92.25 159 GLY A CA 1
ATOM 1265 C C . GLY A 1 159 ? 1.755 -3.209 5.679 1.00 92.25 159 GLY A C 1
ATOM 1266 O O . GLY A 1 159 ? 2.643 -2.844 4.920 1.00 92.25 159 GLY A O 1
ATOM 1267 N N . ARG A 1 160 ? 0.780 -4.033 5.262 1.00 91.62 160 ARG A N 1
ATOM 1268 C CA . ARG A 1 160 ? 0.696 -4.521 3.873 1.00 91.62 160 ARG A CA 1
ATOM 1269 C C . ARG A 1 160 ? 0.294 -3.416 2.902 1.00 91.62 160 ARG A C 1
ATOM 1271 O O . ARG A 1 160 ? 0.809 -3.368 1.789 1.00 91.62 160 ARG A O 1
ATOM 1278 N N . LEU A 1 161 ? -0.637 -2.559 3.318 1.00 94.88 161 LEU A N 1
ATOM 1279 C CA . LEU A 1 161 ? -1.082 -1.424 2.517 1.00 94.88 161 LEU A CA 1
ATOM 1280 C C . LEU A 1 161 ? -0.002 -0.338 2.463 1.00 94.88 161 LEU A C 1
ATOM 1282 O O . LEU A 1 161 ? 0.246 0.201 1.389 1.00 94.88 161 LEU A O 1
ATOM 1286 N N . ASP A 1 162 ? 0.683 -0.085 3.582 1.00 95.62 162 ASP A N 1
ATOM 1287 C CA . ASP A 1 162 ? 1.816 0.846 3.636 1.00 95.62 162 ASP A CA 1
ATOM 1288 C C . ASP A 1 162 ? 2.972 0.382 2.741 1.00 95.62 162 ASP A C 1
ATOM 1290 O O . ASP A 1 162 ? 3.478 1.174 1.954 1.00 95.62 162 ASP A O 1
ATOM 1294 N N . ALA A 1 163 ? 3.324 -0.908 2.766 1.00 95.38 163 ALA A N 1
ATOM 1295 C CA . ALA A 1 163 ? 4.344 -1.457 1.871 1.00 95.38 163 ALA A CA 1
ATOM 1296 C C . ALA A 1 163 ? 3.958 -1.305 0.387 1.00 95.38 163 ALA A C 1
ATOM 1298 O O . ALA A 1 163 ? 4.792 -0.951 -0.440 1.00 95.38 163 ALA A O 1
ATOM 1299 N N . ALA A 1 164 ? 2.682 -1.516 0.037 1.00 96.00 164 ALA A N 1
ATOM 1300 C CA . ALA A 1 164 ? 2.209 -1.304 -1.332 1.00 96.00 164 ALA A CA 1
ATOM 1301 C C . ALA A 1 164 ? 2.282 0.180 -1.745 1.00 96.00 164 ALA A C 1
ATOM 1303 O O . ALA A 1 164 ? 2.611 0.484 -2.893 1.00 96.00 164 ALA A O 1
ATOM 1304 N N . ALA A 1 165 ? 1.991 1.095 -0.814 1.00 94.94 165 ALA A N 1
ATOM 1305 C CA . ALA A 1 165 ? 2.134 2.536 -1.008 1.00 94.94 165 ALA A CA 1
ATOM 1306 C C . ALA A 1 165 ? 3.597 2.936 -1.234 1.00 94.94 165 ALA A C 1
ATOM 1308 O O . ALA A 1 165 ? 3.893 3.694 -2.157 1.00 94.94 165 ALA A O 1
ATOM 1309 N N . GLU A 1 166 ? 4.500 2.392 -0.420 1.00 95.88 166 GLU A N 1
ATOM 1310 C CA . GLU A 1 166 ? 5.938 2.639 -0.486 1.00 95.88 166 GLU A CA 1
ATOM 1311 C C . GLU A 1 166 ? 6.520 2.158 -1.818 1.00 95.88 166 GLU A C 1
ATOM 1313 O O . GLU A 1 166 ? 7.106 2.968 -2.539 1.00 95.88 166 GLU A O 1
ATOM 1318 N N . SER A 1 167 ? 6.264 0.904 -2.219 1.00 95.25 167 SER A N 1
ATOM 1319 C CA . SER A 1 167 ? 6.688 0.393 -3.531 1.00 95.25 167 SER A CA 1
ATOM 1320 C C . SER A 1 167 ? 6.173 1.290 -4.659 1.00 95.25 167 SER A C 1
ATOM 1322 O O . SER A 1 167 ? 6.934 1.680 -5.539 1.00 95.25 167 SER A O 1
ATOM 1324 N N . ARG A 1 168 ? 4.899 1.705 -4.615 1.00 93.06 168 ARG A N 1
ATOM 1325 C CA . ARG A 1 168 ? 4.339 2.605 -5.632 1.00 93.06 168 ARG A CA 1
ATOM 1326 C C . ARG A 1 168 ? 5.028 3.975 -5.660 1.00 93.06 168 ARG A C 1
ATOM 1328 O O . ARG A 1 168 ? 5.187 4.534 -6.740 1.00 93.06 168 ARG A O 1
ATOM 1335 N N . SER A 1 169 ? 5.431 4.507 -4.507 1.00 93.69 169 SER A N 1
ATOM 1336 C CA . SER A 1 169 ? 6.104 5.809 -4.395 1.00 93.69 169 SER A CA 1
ATOM 1337 C C . SER A 1 169 ? 7.549 5.807 -4.899 1.00 93.69 169 SER A C 1
ATOM 1339 O O . SER A 1 169 ? 8.061 6.859 -5.272 1.00 93.69 169 SER A O 1
ATOM 1341 N N . HIS A 1 170 ? 8.191 4.637 -4.937 1.00 94.94 170 HIS A N 1
ATOM 1342 C CA . HIS A 1 170 ? 9.552 4.477 -5.447 1.00 94.94 170 HIS A CA 1
ATOM 1343 C C . HIS A 1 170 ? 9.641 4.380 -6.970 1.00 94.94 170 HIS A C 1
ATOM 1345 O O . HIS A 1 170 ? 10.748 4.374 -7.502 1.00 94.94 170 HIS A O 1
ATOM 1351 N N . MET A 1 171 ? 8.507 4.309 -7.670 1.00 94.25 171 MET A N 1
ATOM 1352 C CA . MET A 1 171 ? 8.505 4.314 -9.127 1.00 94.25 171 MET A CA 1
ATOM 1353 C C . MET A 1 171 ? 8.882 5.696 -9.667 1.00 94.25 171 MET A C 1
ATOM 1355 O O . MET A 1 171 ? 8.261 6.701 -9.315 1.00 94.25 171 MET A O 1
ATOM 1359 N N . GLU A 1 172 ? 9.864 5.741 -10.561 1.00 94.00 172 GLU A N 1
ATOM 1360 C CA . GLU A 1 172 ? 10.336 6.987 -11.168 1.00 94.00 172 GLU A CA 1
ATOM 1361 C C . GLU A 1 172 ? 9.491 7.387 -12.382 1.00 94.00 172 GLU A C 1
ATOM 1363 O O . GLU A 1 172 ? 9.166 8.566 -12.576 1.00 94.00 172 GLU A O 1
ATOM 1368 N N . LYS A 1 173 ? 9.121 6.412 -13.220 1.00 93.94 173 LYS A N 1
ATOM 1369 C CA . LYS A 1 173 ? 8.377 6.655 -14.453 1.00 93.94 173 LYS A CA 1
ATOM 1370 C C . LYS A 1 173 ? 6.890 6.784 -14.152 1.00 93.94 173 LYS A C 1
ATOM 1372 O O . LYS A 1 173 ? 6.233 5.897 -13.607 1.00 93.94 173 LYS A O 1
ATOM 1377 N N . GLN A 1 174 ? 6.337 7.913 -14.576 1.00 88.31 174 GLN A N 1
ATOM 1378 C CA . GLN A 1 174 ? 4.923 8.222 -14.406 1.00 88.31 174 GLN A CA 1
ATOM 1379 C C . GLN A 1 174 ? 4.053 7.255 -15.214 1.00 88.31 174 GLN A C 1
ATOM 1381 O O . GLN A 1 174 ? 4.358 6.929 -16.356 1.00 88.31 174 GLN A O 1
ATOM 1386 N N . THR A 1 175 ? 2.927 6.819 -14.662 1.00 85.62 175 THR A N 1
ATOM 1387 C CA . THR A 1 175 ? 1.981 5.955 -15.378 1.00 85.62 175 THR A CA 1
ATOM 1388 C C . THR A 1 175 ? 0.550 6.320 -15.015 1.00 85.62 175 THR A C 1
ATOM 1390 O O . THR A 1 175 ? 0.265 6.673 -13.873 1.00 85.62 175 THR A O 1
ATOM 1393 N N . LYS A 1 176 ? -0.356 6.212 -15.990 1.00 85.94 176 LYS A N 1
ATOM 1394 C CA . LYS A 1 176 ? -1.804 6.356 -15.784 1.00 85.94 176 LYS A CA 1
ATOM 1395 C C . LYS A 1 176 ? -2.449 5.151 -15.102 1.00 85.94 176 LYS A C 1
ATOM 1397 O O . LYS A 1 176 ? -3.646 5.195 -14.853 1.00 85.94 176 LYS A O 1
ATOM 1402 N N . ALA A 1 177 ? -1.697 4.078 -14.838 1.00 80.88 177 ALA A N 1
ATOM 1403 C CA . ALA A 1 177 ? -2.224 2.940 -14.096 1.00 80.88 177 ALA A CA 1
ATOM 1404 C C . ALA A 1 177 ? -2.818 3.415 -12.761 1.00 80.88 177 ALA A C 1
ATOM 1406 O O . ALA A 1 177 ? -2.140 4.115 -12.000 1.00 80.88 177 ALA A O 1
ATOM 1407 N N . ASP A 1 178 ? -4.068 3.031 -12.501 1.00 80.50 178 ASP A N 1
ATOM 1408 C CA . ASP A 1 178 ? -4.793 3.444 -11.304 1.00 80.50 178 ASP A CA 1
ATOM 1409 C C . ASP A 1 178 ? -4.010 3.081 -10.039 1.00 80.50 178 ASP A C 1
ATOM 1411 O O . ASP A 1 178 ? -3.420 2.004 -9.926 1.00 80.50 178 ASP A O 1
ATOM 1415 N N . ASN A 1 179 ? -3.998 4.004 -9.079 1.00 88.19 179 ASN A N 1
ATOM 1416 C CA . ASN A 1 179 ? -3.396 3.781 -7.776 1.00 88.19 179 ASN A CA 1
ATOM 1417 C C . ASN A 1 179 ? -4.484 3.499 -6.736 1.00 88.19 179 ASN A C 1
ATOM 1419 O O . ASN A 1 179 ? -4.997 4.402 -6.080 1.00 88.19 179 ASN A O 1
ATOM 1423 N N . ASP A 1 180 ? -4.789 2.218 -6.549 1.00 93.12 180 ASP A N 1
ATOM 1424 C CA . ASP A 1 180 ? -5.795 1.773 -5.580 1.00 93.12 180 ASP A CA 1
ATOM 1425 C C . ASP A 1 180 ? -5.447 2.058 -4.104 1.00 93.12 180 ASP A C 1
ATOM 1427 O O . ASP A 1 180 ? -6.318 1.910 -3.244 1.00 93.12 180 ASP A O 1
ATOM 1431 N N . VAL A 1 181 ? -4.204 2.439 -3.771 1.00 93.88 181 VAL A N 1
ATOM 1432 C CA . VAL A 1 181 ? -3.773 2.623 -2.372 1.00 93.88 181 VAL A CA 1
ATOM 1433 C C . VAL A 1 181 ? -4.594 3.693 -1.662 1.00 93.88 181 VAL A C 1
ATOM 1435 O O . VAL A 1 181 ? -4.988 3.490 -0.517 1.00 93.88 181 VAL A O 1
ATOM 1438 N N . GLU A 1 182 ? -4.874 4.818 -2.320 1.00 91.25 182 GLU A N 1
ATOM 1439 C CA . GLU A 1 182 ? -5.618 5.922 -1.704 1.00 91.25 182 GLU A CA 1
ATOM 1440 C C . GLU A 1 182 ? -7.052 5.503 -1.355 1.00 91.25 182 GLU A C 1
ATOM 1442 O O . GLU A 1 182 ? -7.509 5.687 -0.225 1.00 91.25 182 GLU A O 1
ATOM 1447 N N . LEU A 1 183 ? -7.733 4.837 -2.291 1.00 94.75 183 LEU A N 1
ATOM 1448 C CA . LEU A 1 183 ? -9.074 4.305 -2.064 1.00 94.75 183 LEU A CA 1
ATOM 1449 C C . LEU A 1 183 ? -9.081 3.252 -0.946 1.00 94.75 183 LEU A C 1
ATOM 1451 O O . LEU A 1 183 ? -9.964 3.254 -0.087 1.00 94.75 183 LEU A O 1
ATOM 1455 N N . LEU A 1 184 ? -8.099 2.348 -0.942 1.00 96.88 184 LEU A N 1
ATOM 1456 C CA . LEU A 1 184 ? -7.964 1.323 0.092 1.00 96.88 184 LEU A CA 1
ATOM 1457 C C . LEU A 1 184 ? -7.624 1.919 1.462 1.00 96.88 184 LEU A C 1
ATOM 1459 O O . LEU A 1 184 ? -8.104 1.399 2.468 1.00 96.88 184 LEU A O 1
ATOM 1463 N N . ASN A 1 185 ? -6.871 3.021 1.514 1.00 95.62 185 ASN A N 1
ATOM 1464 C CA . ASN A 1 185 ? -6.585 3.749 2.749 1.00 95.62 185 ASN A CA 1
ATOM 1465 C C . ASN A 1 185 ? -7.871 4.284 3.378 1.00 95.62 185 ASN A C 1
ATOM 1467 O O . ASN A 1 185 ? -8.128 4.005 4.546 1.00 95.62 185 ASN A O 1
ATOM 1471 N N . ILE A 1 186 ? -8.717 4.960 2.598 1.00 96.44 186 ILE A N 1
ATOM 1472 C CA . ILE A 1 186 ? -10.001 5.495 3.081 1.00 96.44 186 ILE A CA 1
ATOM 1473 C C . ILE A 1 186 ? -10.901 4.370 3.624 1.00 96.44 186 ILE A C 1
ATOM 1475 O O . ILE A 1 186 ? -11.521 4.496 4.688 1.00 96.44 186 ILE A O 1
ATOM 1479 N N . ARG A 1 187 ? -10.960 3.237 2.911 1.00 97.88 187 ARG A N 1
ATOM 1480 C CA . AR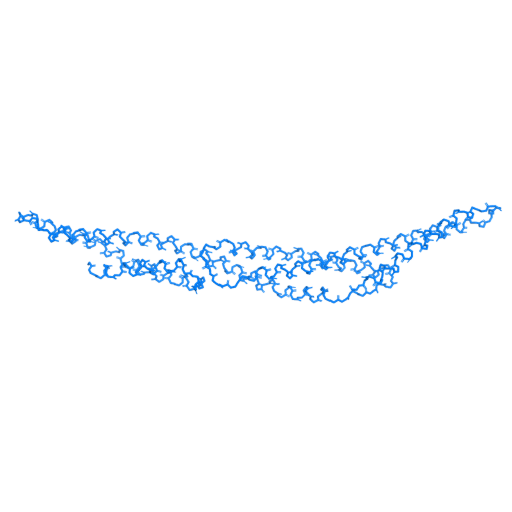G A 1 187 ? -11.713 2.048 3.346 1.00 97.88 187 ARG A CA 1
ATOM 1481 C C . ARG A 1 187 ? -11.167 1.482 4.658 1.00 97.88 187 ARG A C 1
ATOM 1483 O O . ARG A 1 187 ? -11.938 1.216 5.582 1.00 97.88 187 ARG A O 1
ATOM 1490 N N . TRP A 1 188 ? -9.846 1.345 4.765 1.00 98.25 188 TRP A N 1
ATOM 1491 C CA . TRP A 1 188 ? -9.184 0.857 5.973 1.00 98.25 188 TRP A CA 1
ATOM 1492 C C . TRP A 1 188 ? -9.419 1.782 7.169 1.00 98.25 188 TRP A C 1
ATOM 1494 O O . TRP A 1 188 ? -9.783 1.293 8.233 1.00 98.25 188 TRP A O 1
ATOM 1504 N N . GLU A 1 189 ? -9.284 3.101 7.004 1.00 98.00 189 GLU A N 1
ATOM 1505 C CA . GLU A 1 189 ? -9.522 4.082 8.073 1.00 98.00 189 GLU A CA 1
ATOM 1506 C C . GLU A 1 189 ? -10.953 3.997 8.608 1.00 98.00 189 GLU A C 1
ATOM 1508 O O . GLU A 1 189 ? -11.177 4.030 9.820 1.00 98.00 189 GLU A O 1
ATOM 1513 N N . THR A 1 190 ? -11.923 3.812 7.709 1.00 98.19 190 THR A N 1
ATOM 1514 C CA . THR A 1 190 ? -13.331 3.629 8.079 1.00 98.19 190 THR A CA 1
ATOM 1515 C C . THR A 1 190 ? -13.517 2.385 8.950 1.00 98.19 190 THR A C 1
ATOM 1517 O O . THR A 1 190 ? -14.141 2.457 10.009 1.00 98.19 190 THR A O 1
ATOM 1520 N N . VAL A 1 191 ? -12.951 1.246 8.542 1.00 98.44 191 VAL A N 1
ATOM 1521 C CA . VAL A 1 191 ? -13.035 -0.004 9.311 1.00 98.44 191 VAL A CA 1
ATOM 1522 C C . VAL A 1 191 ? -12.275 0.087 10.632 1.00 98.44 191 VAL A C 1
ATOM 1524 O O . VAL A 1 191 ? -12.791 -0.348 11.662 1.00 98.44 191 VAL A O 1
ATOM 1527 N N . LYS A 1 192 ? -11.084 0.693 10.630 1.00 98.00 192 LYS A N 1
ATOM 1528 C CA . LYS A 1 192 ? -10.267 0.876 11.831 1.00 98.00 192 LYS A CA 1
ATOM 1529 C C . LYS A 1 192 ? -11.001 1.706 12.876 1.00 98.00 192 LYS A C 1
ATOM 1531 O O . LYS A 1 192 ? -11.051 1.304 14.033 1.00 98.00 192 LYS A O 1
ATOM 1536 N N . LYS A 1 193 ? -11.639 2.802 12.458 1.00 97.94 193 LYS A N 1
ATOM 1537 C CA . LYS A 1 193 ? -12.459 3.631 13.344 1.00 97.94 193 LYS A CA 1
ATOM 1538 C C . LYS A 1 193 ? -13.592 2.829 13.986 1.00 97.94 193 LYS A C 1
ATOM 1540 O O . LYS A 1 193 ? -13.794 2.920 15.190 1.00 97.94 193 LYS A O 1
ATOM 1545 N N . VAL A 1 194 ? -14.298 2.004 13.207 1.00 97.81 194 VAL A N 1
ATOM 1546 C CA . VAL A 1 194 ? -15.347 1.125 13.753 1.00 97.81 194 VAL A CA 1
ATOM 1547 C C . VAL A 1 194 ? -14.765 0.125 14.756 1.00 97.81 194 VAL A C 1
ATOM 1549 O O . VAL A 1 194 ? -15.364 -0.094 15.806 1.00 97.81 194 VAL A O 1
ATOM 1552 N N . ALA A 1 195 ? -13.606 -0.470 14.467 1.00 98.12 195 ALA A N 1
ATOM 1553 C CA . ALA A 1 195 ? -12.942 -1.393 15.385 1.00 98.12 195 ALA A CA 1
ATOM 1554 C C . ALA A 1 195 ? -12.564 -0.711 16.717 1.00 98.12 195 ALA A C 1
ATOM 1556 O O . ALA A 1 195 ? -12.879 -1.244 17.782 1.00 98.12 195 ALA A O 1
ATOM 1557 N N . ASP A 1 196 ? -11.984 0.491 16.664 1.00 98.00 196 ASP A N 1
ATOM 1558 C CA . ASP A 1 196 ? -11.614 1.284 17.846 1.00 98.00 196 ASP A CA 1
ATOM 1559 C C . ASP A 1 196 ? -12.824 1.697 18.685 1.00 98.00 196 ASP A C 1
ATOM 1561 O O . ASP A 1 196 ? -12.827 1.547 19.914 1.00 98.00 196 ASP A O 1
ATOM 1565 N N . ASP A 1 197 ? -13.882 2.166 18.021 1.00 96.81 197 ASP A N 1
ATOM 1566 C CA . ASP A 1 197 ? -15.131 2.546 18.674 1.00 96.81 197 ASP A CA 1
ATOM 1567 C C . ASP A 1 197 ? -15.768 1.333 19.371 1.00 96.81 197 ASP A C 1
ATOM 1569 O O . ASP A 1 197 ? -16.285 1.451 20.486 1.00 96.81 197 ASP A O 1
ATOM 1573 N N . ARG A 1 198 ? -15.714 0.146 18.748 1.00 96.75 198 ARG A N 1
ATOM 1574 C CA . ARG A 1 198 ? -16.215 -1.105 19.338 1.00 96.75 198 ARG A CA 1
ATOM 1575 C C . ARG A 1 198 ? -15.407 -1.517 20.561 1.00 96.75 198 ARG A C 1
ATOM 1577 O O . ARG A 1 198 ? -16.007 -1.809 21.593 1.00 96.75 198 ARG A O 1
ATOM 1584 N N . VAL A 1 199 ? -14.075 -1.513 20.479 1.00 97.94 199 VAL A N 1
ATOM 1585 C CA . VAL A 1 199 ? -13.214 -1.841 21.627 1.00 97.94 199 VAL A CA 1
ATOM 1586 C C . VAL A 1 199 ? -13.496 -0.894 22.790 1.00 97.94 199 VAL A C 1
ATOM 1588 O O . VAL A 1 199 ? -13.735 -1.366 23.899 1.00 97.94 199 VAL A O 1
ATOM 1591 N N . THR A 1 200 ? -13.551 0.415 22.533 1.00 97.12 200 THR A N 1
ATOM 1592 C CA . THR A 1 200 ? -13.834 1.431 23.558 1.00 97.12 200 THR A CA 1
ATOM 1593 C C . THR A 1 200 ? -15.180 1.180 24.239 1.00 97.12 200 THR A C 1
ATOM 1595 O O . THR A 1 200 ? -15.240 1.016 25.457 1.00 97.12 200 THR A O 1
ATOM 1598 N N . LYS A 1 201 ? -16.263 1.056 23.461 1.00 95.50 201 LYS A N 1
ATOM 1599 C CA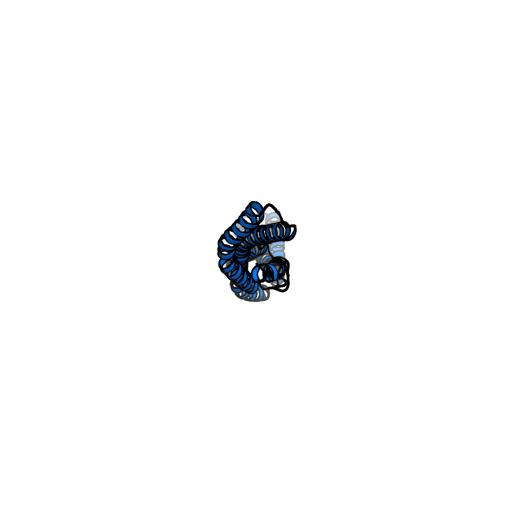 . LYS A 1 201 ? -17.619 0.868 24.004 1.00 95.50 201 LYS A CA 1
ATOM 1600 C C . LYS A 1 201 ? -17.770 -0.427 24.802 1.00 95.50 201 LYS A C 1
ATOM 1602 O O . LYS A 1 201 ? -18.394 -0.428 25.862 1.00 95.50 201 LYS A O 1
ATOM 1607 N N . ILE A 1 202 ? -17.231 -1.540 24.298 1.00 97.06 202 ILE A N 1
ATOM 1608 C CA . ILE A 1 202 ? -17.358 -2.835 24.977 1.00 97.06 202 ILE A CA 1
ATOM 1609 C C . ILE A 1 202 ? -16.453 -2.898 26.215 1.00 97.06 202 ILE A C 1
ATOM 1611 O O . ILE A 1 202 ? -16.858 -3.479 27.224 1.00 97.06 202 ILE A O 1
ATOM 1615 N N . GLN A 1 203 ? -15.279 -2.258 26.191 1.00 97.56 203 GLN A N 1
ATOM 1616 C CA . GLN A 1 203 ? -14.424 -2.125 27.374 1.00 97.56 203 GLN A CA 1
ATOM 1617 C C . GLN A 1 203 ? -15.139 -1.330 28.472 1.00 97.56 203 GLN A C 1
ATOM 1619 O O . GLN A 1 203 ? -15.261 -1.825 29.590 1.00 97.56 203 GLN A O 1
ATOM 1624 N N . GLU A 1 204 ? -15.704 -0.164 28.142 1.00 97.00 204 GLU A N 1
ATOM 1625 C CA . GLU A 1 204 ? -16.477 0.646 29.093 1.00 97.00 204 GLU A CA 1
ATOM 1626 C C . GLU A 1 204 ? -17.667 -0.123 29.684 1.00 97.00 204 GLU A C 1
ATOM 1628 O O . GLU A 1 204 ? -17.974 0.011 30.874 1.00 97.00 204 GLU A O 1
ATOM 1633 N N . LEU A 1 205 ? -18.338 -0.951 28.874 1.00 96.75 205 LEU A N 1
ATOM 1634 C CA . LEU A 1 205 ? -19.409 -1.826 29.344 1.00 96.75 205 LEU A CA 1
ATOM 1635 C C . LEU A 1 205 ? -18.891 -2.864 30.349 1.00 96.75 205 LEU A C 1
ATOM 1637 O O . LEU A 1 205 ? -19.502 -3.032 31.405 1.00 96.75 205 LEU A O 1
ATOM 1641 N N . CYS A 1 206 ? -17.776 -3.537 30.052 1.00 96.81 206 CYS A N 1
ATOM 1642 C CA . CYS A 1 206 ? -17.163 -4.522 30.950 1.00 96.81 206 CYS A CA 1
ATOM 1643 C C . CYS A 1 206 ? -16.722 -3.892 32.278 1.00 96.81 206 CYS A C 1
ATOM 1645 O O . CYS A 1 206 ? -16.961 -4.465 33.348 1.00 96.81 206 CYS A O 1
ATOM 1647 N N . ASP A 1 207 ? -16.130 -2.700 32.219 1.00 96.94 207 ASP A N 1
ATOM 1648 C CA . ASP A 1 207 ? -15.669 -1.964 33.395 1.00 96.94 207 ASP A CA 1
ATOM 1649 C C . ASP A 1 207 ? -16.859 -1.551 34.271 1.00 96.94 207 ASP A C 1
ATOM 1651 O O . ASP A 1 207 ? -16.879 -1.842 35.468 1.00 96.94 207 ASP A O 1
ATOM 1655 N N . THR A 1 208 ? -17.908 -0.990 33.656 1.00 96.69 208 THR A N 1
ATOM 1656 C CA . THR A 1 208 ? -19.158 -0.608 34.342 1.00 96.69 208 THR A CA 1
ATOM 1657 C C . THR A 1 208 ? -19.832 -1.821 34.992 1.00 96.69 208 THR A C 1
ATOM 1659 O O . THR A 1 208 ? -20.376 -1.735 36.093 1.00 96.69 208 THR A O 1
ATOM 1662 N N . TRP A 1 209 ? -19.800 -2.985 34.340 1.00 95.75 209 TRP A N 1
ATOM 1663 C CA . TRP A 1 209 ? -20.380 -4.208 34.896 1.00 95.75 209 TRP A CA 1
ATOM 1664 C C . TRP A 1 209 ? -19.573 -4.746 36.082 1.00 95.75 209 TRP A C 1
ATOM 1666 O O . TRP A 1 209 ? -20.148 -5.201 37.072 1.00 95.75 209 TRP A O 1
ATOM 1676 N N . SER A 1 210 ? -18.246 -4.658 35.998 1.00 94.62 210 SER A N 1
ATOM 1677 C CA . SER A 1 210 ? -17.336 -5.035 37.081 1.00 94.62 210 SER A CA 1
ATOM 1678 C C . SER A 1 210 ? -17.502 -4.119 38.296 1.00 94.62 210 SER A C 1
ATOM 1680 O O . SER A 1 210 ? -17.488 -4.589 39.432 1.00 94.62 210 SER A O 1
ATOM 1682 N N . GLU A 1 211 ? -17.707 -2.822 38.067 1.00 96.00 211 GLU A N 1
ATOM 1683 C CA . GLU A 1 211 ? -18.027 -1.843 39.107 1.00 96.00 211 GLU A CA 1
ATOM 1684 C C . GLU A 1 211 ? -19.379 -2.148 39.766 1.00 96.00 211 GLU A C 1
ATOM 1686 O O . GLU A 1 211 ? -19.464 -2.236 40.989 1.00 96.00 211 GLU A O 1
ATOM 1691 N N . LEU A 1 212 ? -20.413 -2.443 38.965 1.00 95.31 212 LEU A N 1
ATOM 1692 C CA . LEU A 1 212 ? -21.730 -2.828 39.479 1.00 95.31 212 LEU A CA 1
ATOM 1693 C C . LEU A 1 212 ? -21.650 -4.064 40.380 1.00 95.31 212 LEU A C 1
ATOM 1695 O O . LEU A 1 212 ? -22.333 -4.125 41.404 1.00 95.31 212 LEU A O 1
ATOM 1699 N N . LYS A 1 213 ? -20.813 -5.043 40.017 1.00 94.00 213 LYS A N 1
ATOM 1700 C CA . LYS A 1 213 ? -20.575 -6.233 40.838 1.00 94.00 213 LYS A CA 1
ATOM 1701 C C . LYS A 1 213 ? -19.960 -5.864 42.188 1.00 94.00 213 LYS A C 1
ATOM 1703 O O . LYS A 1 213 ? -20.511 -6.258 43.207 1.00 94.00 213 LYS A O 1
ATOM 1708 N N . LYS A 1 214 ? -18.906 -5.040 42.207 1.00 95.31 214 LYS A N 1
ATOM 1709 C CA . LYS A 1 214 ? -18.275 -4.565 43.453 1.00 95.31 214 LYS A CA 1
ATOM 1710 C C . LYS A 1 214 ? -19.271 -3.849 44.368 1.00 95.31 214 LYS A C 1
ATOM 1712 O O . LYS A 1 214 ? -19.304 -4.126 45.562 1.00 95.31 214 LYS A O 1
ATOM 1717 N N . VAL A 1 215 ? -20.104 -2.966 43.813 1.00 95.75 215 VAL A N 1
ATOM 1718 C CA . VAL A 1 215 ? -21.131 -2.248 44.589 1.00 95.75 215 VAL A CA 1
ATOM 1719 C C . VAL A 1 215 ? -22.213 -3.203 45.103 1.00 95.75 215 VAL A C 1
ATOM 1721 O O . VAL A 1 215 ? -22.671 -3.058 46.232 1.00 95.75 215 VAL A O 1
ATOM 1724 N N . THR A 1 216 ? -22.589 -4.216 44.318 1.00 94.50 216 THR A N 1
ATOM 1725 C CA . THR A 1 216 ? -23.549 -5.249 44.747 1.00 94.50 216 THR A CA 1
ATOM 1726 C C . THR A 1 216 ? -22.988 -6.107 45.883 1.00 94.50 216 THR A C 1
ATOM 1728 O O . THR A 1 216 ? -23.702 -6.386 46.848 1.00 94.50 216 THR A O 1
ATOM 1731 N N . ASP A 1 217 ? -21.714 -6.496 45.800 1.00 94.81 217 ASP A N 1
ATOM 1732 C CA . ASP A 1 217 ? -21.029 -7.265 46.841 1.00 94.81 217 ASP A CA 1
ATOM 1733 C C . ASP A 1 217 ? -20.916 -6.438 48.137 1.00 94.81 217 ASP A C 1
ATOM 1735 O O . ASP A 1 217 ? -21.290 -6.925 49.202 1.00 94.81 217 ASP A O 1
ATOM 1739 N N . ASN A 1 218 ? -20.529 -5.156 48.038 1.00 93.75 218 ASN A N 1
ATOM 1740 C CA . ASN A 1 218 ? -20.478 -4.226 49.174 1.00 93.75 218 ASN A CA 1
ATOM 1741 C C . ASN A 1 218 ? -21.861 -4.027 49.823 1.00 93.75 218 ASN A C 1
ATOM 1743 O O . ASN A 1 218 ? -22.001 -4.080 51.046 1.00 93.75 218 ASN A O 1
ATOM 1747 N N . LEU A 1 219 ? -22.912 -3.851 49.013 1.00 92.31 219 LEU A N 1
ATOM 1748 C CA . LEU A 1 219 ? -24.283 -3.755 49.516 1.00 92.31 219 LEU A CA 1
ATOM 1749 C C . LEU A 1 219 ? -24.692 -5.032 50.262 1.00 92.31 219 LEU A C 1
ATOM 1751 O O . LEU A 1 219 ? -25.285 -4.955 51.336 1.00 92.31 219 LEU A O 1
ATOM 1755 N N . THR A 1 220 ? -24.359 -6.200 49.707 1.00 92.81 220 THR A N 1
ATOM 1756 C CA . THR A 1 220 ? -24.673 -7.505 50.304 1.00 92.81 220 THR A CA 1
ATOM 1757 C C . THR A 1 220 ? -23.964 -7.686 51.644 1.00 92.81 220 THR A C 1
ATOM 1759 O O . THR A 1 220 ? -24.604 -8.072 52.621 1.00 92.81 220 THR A O 1
ATOM 1762 N N . GLU A 1 221 ? -22.671 -7.366 51.715 1.00 92.50 221 GLU A N 1
ATOM 1763 C CA . GLU A 1 221 ? -21.881 -7.421 52.947 1.00 92.50 221 GLU A CA 1
ATOM 1764 C C . GLU A 1 221 ? -22.410 -6.442 54.002 1.00 92.50 221 GLU A C 1
ATOM 1766 O O . GLU A 1 221 ? -22.630 -6.823 55.153 1.00 92.50 221 GLU A O 1
ATOM 1771 N N . THR A 1 222 ? -22.696 -5.200 53.604 1.00 89.50 222 THR A N 1
ATOM 1772 C CA . THR A 1 222 ? -23.230 -4.182 54.515 1.00 89.50 222 THR A CA 1
ATOM 1773 C C . THR A 1 222 ? -24.575 -4.621 55.092 1.00 89.50 222 THR A C 1
ATOM 1775 O O . THR A 1 222 ? -24.760 -4.565 56.305 1.00 89.50 222 THR A O 1
ATOM 1778 N N . ILE A 1 223 ? -25.495 -5.128 54.260 1.00 89.62 223 ILE A N 1
ATOM 1779 C CA . ILE A 1 223 ? -26.799 -5.648 54.706 1.00 89.62 223 ILE A CA 1
ATOM 1780 C C . ILE A 1 223 ? -26.637 -6.872 55.617 1.00 89.62 223 ILE A C 1
ATOM 1782 O O . ILE A 1 223 ? -27.347 -6.979 56.616 1.00 89.62 223 ILE A O 1
ATOM 1786 N N . ALA A 1 224 ? -25.711 -7.785 55.312 1.00 90.50 224 ALA A N 1
ATOM 1787 C CA . ALA A 1 224 ? -25.470 -8.981 56.120 1.00 90.50 224 ALA A CA 1
ATOM 1788 C C . ALA A 1 224 ? -24.971 -8.661 57.541 1.00 90.50 224 ALA A C 1
ATOM 1790 O O . ALA A 1 224 ? -25.204 -9.454 58.452 1.00 90.50 224 ALA A O 1
ATOM 1791 N N . ASN A 1 225 ? -24.340 -7.499 57.732 1.00 87.94 225 ASN A N 1
ATOM 1792 C CA . ASN A 1 225 ? -23.832 -7.028 59.022 1.00 87.94 225 ASN A CA 1
ATOM 1793 C C . ASN A 1 225 ? -24.852 -6.207 59.837 1.00 87.94 225 ASN A C 1
ATOM 1795 O O . ASN A 1 225 ? -24.598 -5.915 61.001 1.00 87.94 225 ASN A O 1
ATOM 1799 N N . VAL A 1 226 ? -26.005 -5.835 59.264 1.00 87.81 226 VAL A N 1
ATOM 1800 C CA . VAL A 1 226 ? -27.068 -5.086 59.969 1.00 87.81 226 VAL A CA 1
ATOM 1801 C C . VAL A 1 226 ? -27.704 -5.857 61.141 1.00 87.81 226 VAL A C 1
ATOM 1803 O O . VAL A 1 226 ? -27.981 -5.231 62.171 1.00 87.81 226 VAL A O 1
ATOM 1806 N N . PRO A 1 227 ? -27.988 -7.173 61.044 1.00 87.31 227 PRO A N 1
ATOM 1807 C CA . PRO A 1 227 ? -28.616 -7.911 62.134 1.00 87.31 227 PRO A CA 1
ATOM 1808 C C . PRO A 1 227 ? -27.794 -7.839 63.431 1.00 87.31 227 PRO A C 1
ATOM 1810 O O . PRO A 1 227 ? -26.638 -8.247 63.465 1.00 87.31 227 PRO A O 1
ATOM 1813 N N . GLY A 1 228 ? -28.410 -7.361 64.516 1.00 79.50 228 GLY A N 1
ATOM 1814 C CA . GLY A 1 228 ? -27.768 -7.240 65.832 1.00 79.50 228 GLY A CA 1
ATOM 1815 C C . GLY A 1 228 ? -27.153 -5.869 66.138 1.00 79.50 228 GLY A C 1
ATOM 1816 O O . GLY A 1 228 ? -26.609 -5.695 67.226 1.00 79.50 228 GLY A O 1
ATOM 1817 N N . ILE A 1 229 ? -27.263 -4.897 65.225 1.00 86.06 229 ILE A N 1
ATOM 1818 C CA . ILE A 1 229 ? -26.904 -3.495 65.473 1.00 86.0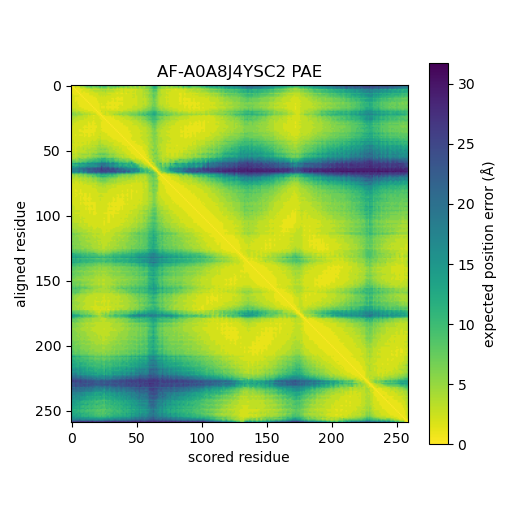6 229 ILE A CA 1
ATOM 1819 C C . ILE A 1 229 ? -28.161 -2.722 65.904 1.00 86.06 229 ILE A C 1
ATOM 1821 O O . ILE A 1 229 ? -29.132 -2.663 65.153 1.00 86.06 229 ILE A O 1
ATOM 1825 N N . ASP A 1 230 ? -28.136 -2.095 67.087 1.00 84.62 230 ASP A N 1
ATOM 1826 C CA . ASP A 1 230 ? -29.277 -1.328 67.630 1.00 84.62 230 ASP A CA 1
ATOM 1827 C C . ASP A 1 230 ? -29.617 -0.079 66.792 1.00 84.62 230 ASP A C 1
ATOM 1829 O O . ASP A 1 230 ? -30.780 0.306 66.670 1.00 84.62 230 ASP A O 1
ATOM 1833 N N . THR A 1 231 ? -28.604 0.553 66.190 1.00 84.62 231 THR A N 1
ATOM 1834 C CA . THR A 1 231 ? -28.742 1.734 65.320 1.00 84.62 231 THR A CA 1
ATOM 1835 C C . THR A 1 231 ? -27.871 1.586 64.066 1.00 84.62 231 THR A C 1
ATOM 1837 O O . THR A 1 231 ? -26.736 2.071 64.054 1.00 84.62 231 THR A O 1
ATOM 1840 N N . PRO A 1 232 ? -28.343 0.881 63.022 1.00 84.12 232 PRO A N 1
ATOM 1841 C CA . PRO A 1 232 ? -27.593 0.731 61.779 1.00 84.12 232 PRO A CA 1
ATOM 1842 C C . PRO A 1 232 ? -27.444 2.069 61.042 1.00 84.12 232 PRO A C 1
ATOM 1844 O O . PRO A 1 232 ? -28.327 2.928 61.092 1.00 84.12 232 PRO A O 1
ATOM 1847 N N . ASP A 1 233 ? -26.328 2.239 60.330 1.00 87.69 233 ASP A N 1
ATOM 1848 C CA . ASP A 1 233 ? -26.049 3.439 59.537 1.00 87.69 233 ASP A CA 1
ATOM 1849 C C . ASP A 1 233 ? -26.838 3.425 58.218 1.00 87.69 233 ASP A C 1
ATOM 1851 O O . ASP A 1 233 ? -26.376 2.970 57.168 1.00 87.69 233 ASP A O 1
ATOM 1855 N N . VAL A 1 234 ? -28.070 3.926 58.290 1.00 87.62 234 VAL A N 1
ATOM 1856 C CA . VAL A 1 234 ? -28.979 4.036 57.141 1.00 87.62 234 VAL A CA 1
ATOM 1857 C C . VAL A 1 234 ? -28.419 4.974 56.067 1.00 87.62 234 VAL A C 1
ATOM 1859 O O . VAL A 1 234 ? -28.607 4.714 54.881 1.00 87.62 234 VAL A O 1
ATOM 1862 N N . SER A 1 235 ? -27.684 6.022 56.454 1.00 89.88 235 SER A N 1
ATOM 1863 C CA . SER A 1 235 ? -27.135 6.991 55.500 1.00 89.88 235 SER A CA 1
ATOM 1864 C C . SER A 1 235 ? -26.084 6.353 54.592 1.00 89.88 235 SER A C 1
ATOM 1866 O O . SER A 1 235 ? -26.040 6.655 53.399 1.00 89.88 235 SER A O 1
ATOM 1868 N N . SER A 1 236 ? -25.248 5.467 55.138 1.00 88.38 236 SER A N 1
ATOM 1869 C CA . SER A 1 236 ? -24.267 4.707 54.356 1.00 88.38 236 SER A CA 1
ATOM 1870 C C . SER A 1 236 ? -24.944 3.748 53.368 1.00 88.38 236 SER A C 1
ATOM 1872 O O . SER A 1 236 ? -24.613 3.738 52.180 1.00 88.38 236 SER A O 1
ATOM 1874 N N . LEU A 1 237 ? -25.968 3.011 53.820 1.00 90.25 237 LEU A N 1
ATOM 1875 C CA . LEU A 1 237 ? -26.755 2.110 52.968 1.00 90.25 237 LEU A CA 1
ATOM 1876 C C . LEU A 1 237 ? -27.448 2.846 51.810 1.00 90.25 237 LEU A C 1
ATOM 1878 O O . LEU A 1 237 ? -27.420 2.376 50.670 1.00 90.25 237 LEU A O 1
ATOM 1882 N N . GLU A 1 238 ? -28.045 4.009 52.081 1.00 92.56 238 GLU A N 1
ATOM 1883 C CA . GLU A 1 238 ? -28.649 4.861 51.051 1.00 92.56 238 GLU A CA 1
ATOM 1884 C C . GLU A 1 238 ? -27.610 5.358 50.037 1.00 92.56 238 GLU A C 1
ATOM 1886 O O . GLU A 1 238 ? -27.891 5.387 48.835 1.00 92.56 238 GLU A O 1
ATOM 1891 N N . GLY A 1 239 ? -26.396 5.682 50.497 1.00 94.69 239 GLY A N 1
ATOM 1892 C CA . GLY A 1 239 ? -25.267 6.044 49.639 1.00 94.69 239 GLY A CA 1
ATOM 1893 C C . GLY A 1 239 ? -24.898 4.934 48.651 1.00 94.69 239 GLY A C 1
ATOM 1894 O O . GLY A 1 239 ? -24.880 5.172 47.441 1.00 94.69 239 GLY A O 1
ATOM 1895 N N . ILE A 1 240 ? -24.694 3.707 49.148 1.00 93.06 240 ILE A N 1
ATOM 1896 C CA . ILE A 1 240 ? -24.363 2.529 48.322 1.00 93.06 240 ILE A CA 1
ATOM 1897 C C . ILE A 1 240 ? -25.486 2.239 47.312 1.00 93.06 240 ILE A C 1
ATOM 1899 O O . ILE A 1 240 ? -25.232 1.960 46.139 1.00 93.06 240 ILE A O 1
ATOM 1903 N N . PHE A 1 241 ? -26.751 2.339 47.734 1.00 92.38 241 PHE A N 1
ATOM 1904 C CA . PHE A 1 241 ? -27.891 2.132 46.837 1.00 92.38 241 PHE A CA 1
ATOM 1905 C C . PHE A 1 241 ? -27.992 3.218 45.752 1.00 92.38 241 PHE A C 1
ATOM 1907 O O . PHE A 1 241 ? -28.333 2.932 44.598 1.00 92.38 241 PHE A O 1
ATOM 1914 N N . GLY A 1 242 ? -27.672 4.467 46.100 1.00 94.75 242 GLY A N 1
ATOM 1915 C CA . GLY A 1 242 ? -27.575 5.575 45.153 1.00 94.75 242 GLY A CA 1
ATOM 1916 C C . GLY A 1 242 ? -26.530 5.314 44.067 1.00 94.75 242 GLY A C 1
ATOM 1917 O O . GLY A 1 242 ? -26.834 5.450 42.878 1.00 94.75 242 GLY A O 1
ATOM 1918 N N . GLU A 1 243 ? -25.338 4.870 44.465 1.00 95.81 243 GLU A N 1
ATOM 1919 C CA . GLU A 1 243 ? -24.249 4.487 43.559 1.00 95.81 243 GLU A CA 1
ATOM 1920 C C . GLU A 1 243 ? -24.654 3.316 42.646 1.00 95.81 243 GLU A C 1
ATOM 1922 O O . GLU A 1 243 ? -24.545 3.411 41.419 1.00 95.81 243 GLU A O 1
ATOM 1927 N N . PHE A 1 244 ? -25.247 2.258 43.215 1.00 95.94 244 PHE A N 1
ATOM 1928 C CA . PHE A 1 244 ? -25.774 1.116 42.458 1.00 95.94 244 PHE A CA 1
ATOM 1929 C C . PHE A 1 244 ? -26.736 1.561 41.350 1.00 95.94 244 PHE A C 1
ATOM 1931 O O . PHE A 1 244 ? -26.634 1.126 40.197 1.00 95.94 244 PHE A O 1
ATOM 1938 N N . LYS A 1 245 ? -27.675 2.458 41.678 1.00 95.00 245 LYS A N 1
ATOM 1939 C CA . LYS A 1 245 ? -28.664 2.962 40.720 1.00 95.00 245 LYS A CA 1
ATOM 1940 C C . LYS A 1 245 ? -28.003 3.747 39.584 1.00 95.00 245 LYS A C 1
ATOM 1942 O O . LYS A 1 245 ? -28.416 3.594 38.429 1.00 95.00 245 LYS A O 1
ATOM 1947 N N . GLN A 1 246 ? -26.990 4.561 39.885 1.00 96.50 246 GLN A N 1
ATOM 1948 C CA . GLN A 1 246 ? -26.245 5.320 38.877 1.00 96.50 246 GLN A CA 1
ATOM 1949 C C . GLN A 1 246 ? -25.494 4.390 37.917 1.00 96.50 246 GLN A C 1
ATOM 1951 O O . GLN A 1 246 ? -25.695 4.478 36.701 1.00 96.50 246 GLN A O 1
ATOM 1956 N N . ILE A 1 247 ? -24.716 3.440 38.444 1.00 95.94 247 ILE A N 1
ATOM 1957 C CA . ILE A 1 247 ? -23.938 2.492 37.631 1.00 95.94 247 ILE A CA 1
ATOM 1958 C C . ILE A 1 247 ? -24.865 1.612 36.786 1.00 95.94 247 ILE A C 1
ATOM 1960 O O . ILE A 1 247 ? -24.633 1.426 35.590 1.00 95.94 247 ILE A O 1
ATOM 1964 N N . ASN A 1 248 ? -25.962 1.105 37.358 1.00 94.38 248 ASN A N 1
ATOM 1965 C CA . ASN A 1 248 ? -26.908 0.288 36.601 1.00 94.38 248 ASN A CA 1
ATOM 1966 C C . ASN A 1 248 ? -27.580 1.082 35.466 1.00 94.38 248 ASN A C 1
ATOM 1968 O O . ASN A 1 248 ? -27.795 0.536 34.385 1.00 94.38 248 ASN A O 1
ATOM 1972 N N . THR A 1 249 ? -27.864 2.372 35.677 1.00 96.00 249 THR A N 1
ATOM 1973 C CA . THR A 1 249 ? -28.392 3.253 34.622 1.00 96.00 249 THR A CA 1
ATOM 1974 C C . THR A 1 249 ? -27.380 3.413 33.488 1.00 96.00 249 THR A C 1
ATOM 1976 O O . THR A 1 249 ? -27.732 3.211 32.325 1.00 96.00 249 THR A O 1
ATOM 1979 N N . LYS A 1 250 ? -26.110 3.686 33.820 1.00 95.50 250 LYS A N 1
ATOM 1980 C CA . LYS A 1 250 ? -25.012 3.768 32.844 1.00 95.50 250 LYS A CA 1
ATOM 1981 C C . LYS A 1 250 ? -24.862 2.463 32.053 1.00 95.50 250 LYS A C 1
ATOM 1983 O O . LYS A 1 250 ? -24.793 2.496 30.828 1.00 95.50 250 LYS A O 1
ATOM 1988 N N . LYS A 1 251 ? -24.902 1.305 32.722 1.00 94.81 251 LYS A N 1
ATOM 1989 C CA . LYS A 1 251 ? -24.854 -0.017 32.071 1.00 94.81 251 LYS A CA 1
ATOM 1990 C C . LYS A 1 251 ? -25.972 -0.187 31.038 1.00 94.81 251 LYS A C 1
ATOM 1992 O O . LYS A 1 251 ? -25.715 -0.644 29.929 1.00 94.81 251 LYS A O 1
ATOM 1997 N N . VAL A 1 252 ? -27.212 0.174 31.383 1.00 93.25 252 VAL A N 1
ATOM 1998 C CA . VAL A 1 252 ? -28.358 0.072 30.460 1.00 93.25 252 VAL A CA 1
ATOM 1999 C C . VAL A 1 252 ? -28.170 0.972 29.236 1.00 93.25 252 VAL A C 1
ATOM 2001 O O . VAL A 1 252 ? -28.455 0.535 28.124 1.00 93.25 252 VAL A O 1
ATOM 2004 N N . GLN A 1 253 ? -27.646 2.187 29.416 1.00 93.44 253 GLN A N 1
ATOM 2005 C CA . GLN A 1 253 ? -27.331 3.092 28.304 1.00 93.44 253 GLN A CA 1
ATOM 2006 C C . GLN A 1 253 ? -26.243 2.513 27.389 1.00 93.44 253 GLN A C 1
ATOM 2008 O O . GLN A 1 253 ? -26.415 2.493 26.171 1.00 93.44 253 GLN A O 1
ATOM 2013 N N . LEU A 1 254 ? -25.164 1.970 27.962 1.00 93.06 254 LEU A N 1
ATOM 2014 C CA . LEU A 1 254 ? -24.089 1.332 27.196 1.00 93.06 254 LEU A CA 1
ATOM 2015 C C . LEU A 1 254 ? -24.601 0.123 26.400 1.00 93.06 254 LEU A C 1
ATOM 2017 O O . LEU A 1 254 ? -24.315 0.016 25.213 1.00 93.06 254 LEU A O 1
ATOM 2021 N N . LEU A 1 255 ? -25.442 -0.732 26.996 1.00 91.62 255 LEU A N 1
ATOM 2022 C CA . LEU A 1 255 ? -26.075 -1.867 26.303 1.00 91.62 255 LEU A CA 1
ATOM 2023 C C . LEU A 1 255 ? -26.982 -1.444 25.137 1.00 91.62 255 LEU A C 1
ATOM 2025 O O . LEU A 1 255 ? -27.148 -2.195 24.176 1.00 91.62 255 LEU A O 1
ATOM 2029 N N . GLN A 1 256 ? -27.601 -0.264 25.208 1.00 88.06 256 GLN A N 1
ATOM 2030 C CA . GLN A 1 256 ? -28.391 0.280 24.099 1.00 88.06 256 GLN A CA 1
ATOM 2031 C C . GLN A 1 256 ? -27.511 0.810 22.963 1.00 88.06 256 GLN A C 1
ATOM 2033 O O . GLN A 1 256 ? -27.930 0.737 21.811 1.00 88.06 256 GLN A O 1
ATOM 2038 N N . ALA A 1 257 ? -26.315 1.302 23.289 1.00 84.62 257 ALA A N 1
ATOM 2039 C CA . ALA A 1 257 ? -25.340 1.834 22.341 1.00 84.62 257 ALA A CA 1
ATOM 2040 C C . ALA A 1 257 ? -24.479 0.757 21.654 1.00 84.62 257 ALA A C 1
ATOM 2042 O O . ALA A 1 257 ? -23.753 1.082 20.710 1.00 84.62 257 ALA A O 1
ATOM 2043 N N . VAL A 1 258 ? -24.557 -0.503 22.105 1.00 81.38 258 VAL A N 1
ATOM 2044 C CA . VAL A 1 258 ? -24.053 -1.666 21.362 1.00 81.38 258 VAL A CA 1
ATOM 2045 C C . VAL A 1 258 ? -24.973 -1.877 20.157 1.00 81.38 258 VAL A C 1
ATOM 2047 O O . VAL A 1 258 ? -26.082 -2.407 20.290 1.00 81.38 258 VAL A O 1
ATOM 2050 N N . VAL A 1 259 ? -24.517 -1.375 19.010 1.00 61.09 259 VAL A N 1
ATOM 2051 C CA . VAL A 1 259 ? -25.114 -1.520 17.677 1.00 61.09 259 VAL A CA 1
ATOM 2052 C C . VAL A 1 259 ? -24.021 -2.006 16.746 1.00 61.09 259 VAL A C 1
ATOM 2054 O O . VAL A 1 259 ? -22.901 -1.449 16.811 1.00 61.09 259 VAL A O 1
#

Solvent-accessible surface area (backbone atoms only — not comparable to full-atom values): 13957 Å² total; per-residue (Å²): 109,70,70,57,59,69,43,51,58,61,51,52,53,49,51,51,48,66,61,66,43,39,86,53,49,56,68,56,37,43,52,55,42,50,57,47,44,52,56,43,66,70,48,57,71,56,47,61,61,50,51,53,52,48,50,54,55,46,54,56,34,49,75,72,74,48,79,49,72,65,53,57,50,52,48,53,51,47,51,54,47,51,53,51,49,52,54,47,44,58,48,44,57,54,47,42,54,52,41,50,50,30,37,51,24,47,51,50,20,54,50,31,50,64,64,43,49,64,53,50,58,52,46,48,50,58,61,6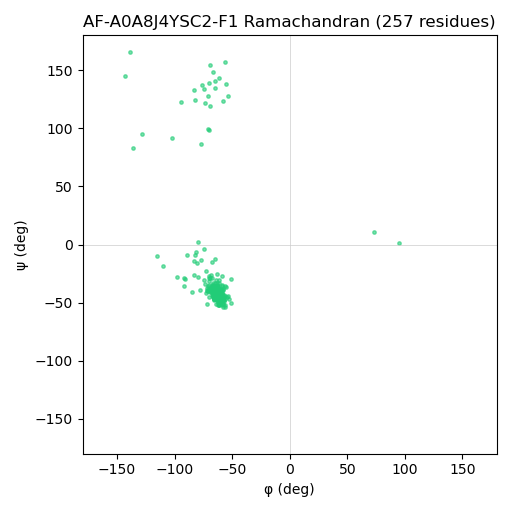7,51,69,51,80,71,59,91,48,72,69,49,33,51,53,47,35,52,54,35,42,54,52,35,51,51,48,59,66,50,45,60,46,54,51,49,20,45,50,31,52,67,69,40,80,64,57,51,71,71,82,71,63,56,64,63,50,47,57,54,48,53,55,37,46,51,49,28,52,53,47,36,52,55,39,47,53,42,45,51,42,51,53,50,43,48,53,49,50,51,52,50,51,54,56,58,69,62,40,76,92,49,96,77,64,68,59,69,60,54,51,49,53,51,52,51,45,54,52,43,51,51,51,44,55,53,47,56,67,69,51,89

Radius of gyration: 38.84 Å; Cα contacts (8 Å, |Δi|>4): 201; chains: 1; bounding box: 78×33×120 Å